Protein AF-A0A4S2JA09-F1 (afdb_monomer_lite)

Radius of gyration: 25.46 Å; chains: 1; bounding box: 84×62×58 Å

Secondary structure (DSSP, 8-state):
---------TT-SS-HHHHHHHHHHHHHS--SS--BHHHHHHHHHHHHHHHHHHTT----THHHHTTS--HHHHHHHHHHSHHHHHHHSBSS-HHHHHHHHHTT--S-TT-SS-HHHHHHHHHHHHHT-SS--SHHHHHHHHHHHHHHHHHHTT----THHHHHTS--HHHHHHHHHHTHHHHHHH-PPPHHHHHHTTS-S---TTSSSS--------SS-HHHHHHHHHHHHHHHHHSS--SHHHHHHHHHHHHHHHHHHHT----HHHHHHTS--HHHHHHHHHHTHHHHTTS-SS----TT--

Sequence (306 aa):
MDEDEKNVSTSKVFTEEEEVSLLKQITKCRQSLCMCVSCSMNELKNLAYQIVREKKRPYPKSWNKNQQTNSEWLKKFKNRHSDKIAELFLPICKVEFTQALMSEQQFSSKEMFTFGQEQAMLTYIKLIKKNCICKNCIMKKIAVEAYRIAREMGKYYPESWDADKQAGRDWLKSFEERNRDEILKLSPICEAELSQETTNRQRSPLEEIFTLEEELEEIFTMEEERSLLKEVKELAEKGFCDCVSCVLEELKLLAYERAWGQINPYPLLWDTNQCADHVWLNKFVIRHDSELAKIPTVCKINLSRP

pLDDT: mean 83.61, std 16.01, range [38.56, 97.69]

Organism: NCBI:txid300112

Structure (mmCIF, N/CA/C/O backbone):
data_AF-A0A4S2JA09-F1
#
_entry.id   AF-A0A4S2JA09-F1
#
loop_
_atom_site.group_PDB
_atom_site.id
_atom_site.type_symbol
_atom_site.label_atom_id
_atom_site.label_alt_id
_atom_site.label_comp_id
_atom_site.label_asym_id
_atom_site.label_entity_id
_atom_site.label_seq_id
_atom_site.pdbx_PDB_ins_code
_atom_site.Cartn_x
_atom_site.Cartn_y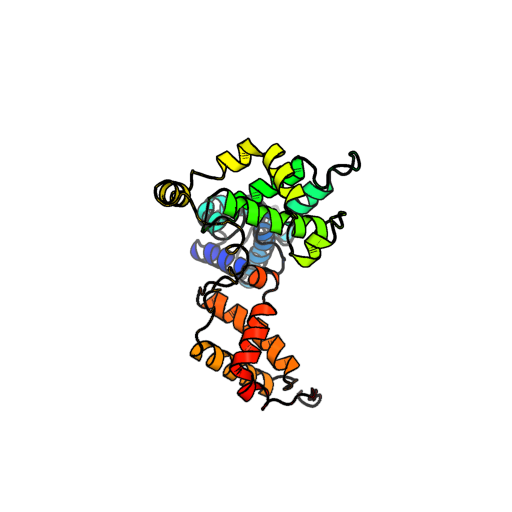
_atom_site.Cartn_z
_atom_site.occupancy
_atom_site.B_iso_or_equiv
_atom_site.auth_seq_id
_atom_site.auth_comp_id
_atom_site.auth_asym_id
_atom_site.auth_atom_id
_atom_site.pdbx_PDB_model_num
ATOM 1 N N . MET A 1 1 ? -47.695 7.194 24.273 1.00 42.31 1 MET A N 1
ATOM 2 C CA . MET A 1 1 ? -46.767 7.268 25.418 1.00 42.31 1 MET A CA 1
ATOM 3 C C . MET A 1 1 ? -45.394 7.411 24.809 1.00 42.31 1 MET A C 1
ATOM 5 O O . MET A 1 1 ? -44.725 6.418 24.564 1.00 42.31 1 MET A O 1
ATOM 9 N N . ASP A 1 2 ? -45.081 8.644 24.428 1.00 44.25 2 ASP A N 1
ATOM 10 C CA . ASP A 1 2 ? -43.779 9.029 23.905 1.00 44.25 2 ASP A CA 1
ATOM 11 C C . ASP A 1 2 ? -42.868 9.189 25.115 1.00 44.25 2 ASP A C 1
ATOM 13 O O . ASP A 1 2 ? -42.967 10.160 25.861 1.00 44.25 2 ASP A O 1
ATOM 17 N N . GLU A 1 3 ? -42.091 8.142 25.388 1.00 54.31 3 GLU A N 1
ATOM 18 C CA . GLU A 1 3 ? -41.084 8.165 26.437 1.00 54.31 3 GLU A CA 1
ATOM 19 C C . GLU A 1 3 ? -40.046 9.233 26.104 1.00 54.31 3 GLU A C 1
ATOM 21 O O . GLU A 1 3 ? -39.429 9.203 25.036 1.00 54.31 3 GLU A O 1
ATOM 26 N N . ASP A 1 4 ? -39.880 10.160 27.049 1.00 47.38 4 ASP A N 1
ATOM 27 C CA . ASP A 1 4 ? -38.882 11.218 27.063 1.00 47.38 4 ASP A CA 1
ATOM 28 C C . ASP A 1 4 ? -37.548 10.725 26.504 1.00 47.38 4 ASP A C 1
ATOM 30 O O . ASP A 1 4 ? -36.833 9.920 27.115 1.00 47.38 4 ASP A O 1
ATOM 34 N N . GLU A 1 5 ? -37.208 11.242 25.323 1.00 54.53 5 GLU A N 1
ATOM 35 C CA . GLU A 1 5 ? -35.930 11.045 24.663 1.00 54.53 5 GLU A CA 1
ATOM 36 C C . GLU A 1 5 ? -34.862 11.744 25.516 1.00 54.53 5 GLU A C 1
ATOM 38 O O . GLU A 1 5 ? -34.464 12.885 25.279 1.00 54.53 5 GLU A O 1
ATOM 43 N N . LYS A 1 6 ? -34.424 11.064 26.586 1.00 55.47 6 LYS A N 1
ATOM 44 C CA . LYS A 1 6 ? -33.239 11.434 27.354 1.00 55.47 6 LYS A CA 1
ATOM 45 C C . LYS A 1 6 ? -32.119 11.562 26.341 1.00 55.47 6 LYS A C 1
ATOM 47 O O . LYS A 1 6 ? -31.618 10.567 25.819 1.00 55.47 6 LYS A O 1
ATOM 52 N N . ASN A 1 7 ? -31.775 12.812 26.066 1.00 56.31 7 ASN A N 1
ATOM 53 C CA . ASN A 1 7 ? -30.713 13.247 25.185 1.00 56.31 7 ASN A CA 1
ATOM 54 C C . ASN A 1 7 ? -29.388 12.799 25.821 1.00 56.31 7 ASN A C 1
ATOM 56 O O . ASN A 1 7 ? -28.704 13.566 26.497 1.00 56.31 7 ASN A O 1
ATOM 60 N N . VAL A 1 8 ? -29.094 11.495 25.734 1.00 56.25 8 VAL A N 1
ATOM 61 C CA . VAL A 1 8 ? -27.836 10.901 26.175 1.00 56.25 8 VAL A CA 1
ATOM 62 C C . VAL A 1 8 ? -26.781 11.633 25.382 1.00 56.25 8 VAL A C 1
ATOM 64 O O . VAL A 1 8 ? -26.697 11.458 24.169 1.00 56.25 8 VAL A O 1
ATOM 67 N N . SER A 1 9 ? -26.035 12.494 26.076 1.00 53.56 9 SER A N 1
ATOM 68 C CA . SER A 1 9 ? -24.938 13.268 25.515 1.00 53.56 9 SER A CA 1
ATOM 69 C C . SER A 1 9 ? -24.077 12.328 24.684 1.00 53.56 9 SER A C 1
ATOM 71 O O . SER A 1 9 ? -23.333 11.499 25.207 1.00 53.56 9 SER A O 1
ATOM 73 N N . THR A 1 10 ? -24.222 12.422 23.364 1.00 57.97 10 THR A N 1
ATOM 74 C CA . THR A 1 10 ? -23.597 11.549 22.366 1.00 57.97 10 THR A CA 1
ATOM 75 C C . THR A 1 10 ? -22.088 11.793 22.269 1.00 57.97 10 THR A C 1
ATOM 77 O O . THR A 1 10 ? -21.479 11.534 21.230 1.00 57.97 10 THR A O 1
ATOM 80 N N . SER A 1 11 ? -21.480 12.402 23.290 1.00 62.22 11 SER A N 1
ATOM 81 C CA . SER A 1 11 ? -20.220 13.113 23.134 1.00 62.22 11 SER A CA 1
ATOM 82 C C . SER A 1 11 ? -19.019 12.175 23.038 1.00 62.22 11 SER A C 1
ATOM 84 O O . SER A 1 11 ? -18.082 12.526 22.324 1.00 62.22 11 SER A O 1
ATOM 86 N N . LYS A 1 12 ? -19.062 10.960 23.609 1.00 78.50 12 LYS A N 1
ATOM 87 C CA . LYS A 1 12 ? -17.992 9.956 23.454 1.00 78.50 12 LYS A CA 1
ATOM 88 C C . LYS A 1 12 ? -18.505 8.518 23.623 1.00 78.50 12 LYS A C 1
ATOM 90 O O . LYS A 1 12 ? -18.698 8.042 24.733 1.00 78.50 12 LYS A O 1
ATOM 95 N N . VAL A 1 13 ? -18.699 7.819 22.503 1.00 94.50 13 VAL A N 1
ATOM 96 C CA . VAL A 1 13 ? -18.984 6.364 22.463 1.00 94.50 13 VAL A CA 1
ATOM 97 C C . VAL A 1 13 ? -17.729 5.535 22.800 1.00 94.50 13 VAL A C 1
ATOM 99 O O . VAL A 1 13 ? -17.818 4.432 23.343 1.00 94.50 13 VAL A O 1
ATOM 102 N N . PHE A 1 14 ? -16.557 6.097 22.505 1.00 95.44 14 PHE A N 1
ATOM 103 C CA . PHE A 1 14 ? -15.240 5.511 22.727 1.00 95.44 14 PHE A CA 1
ATOM 104 C C . PHE A 1 14 ? -14.381 6.447 23.576 1.00 95.44 14 PHE A C 1
ATOM 106 O O . PHE A 1 14 ? -14.538 7.674 23.504 1.00 95.44 14 PHE A O 1
ATOM 113 N N . THR A 1 15 ? -13.464 5.874 24.355 1.00 95.56 15 THR A N 1
ATOM 114 C CA . THR A 1 15 ? -12.363 6.645 24.946 1.00 95.56 15 THR A CA 1
ATOM 115 C C . THR A 1 15 ? -11.323 6.981 23.879 1.00 95.56 15 THR A C 1
ATOM 117 O O . THR A 1 15 ? -11.346 6.441 22.773 1.00 95.56 15 THR A O 1
ATOM 120 N N . GLU A 1 16 ? -10.403 7.890 24.187 1.00 95.12 16 GLU A N 1
ATOM 121 C CA . GLU A 1 16 ? -9.359 8.275 23.235 1.00 95.12 16 GLU A CA 1
ATOM 122 C C . GLU A 1 16 ? -8.430 7.100 22.894 1.00 95.12 16 GLU A C 1
ATOM 124 O O . GLU A 1 16 ? -8.081 6.893 21.733 1.00 95.12 16 GLU A O 1
ATOM 129 N N . GLU A 1 17 ? -8.097 6.272 23.883 1.00 96.44 17 GLU A N 1
ATOM 130 C CA . GLU A 1 17 ? -7.265 5.078 23.722 1.00 96.44 17 GLU A CA 1
ATOM 131 C C . GLU A 1 17 ? -7.944 4.046 22.817 1.00 96.44 17 GLU A C 1
ATOM 133 O O . GLU A 1 17 ? -7.294 3.408 21.986 1.00 96.44 17 GLU A O 1
ATOM 138 N N . GLU A 1 18 ? -9.264 3.901 22.943 1.00 96.81 18 GLU A N 1
ATOM 139 C CA . GLU A 1 18 ? -10.050 3.039 22.067 1.00 96.81 18 GLU A CA 1
ATOM 140 C C . GLU A 1 18 ? -10.110 3.585 20.641 1.00 96.81 18 GLU A C 1
ATOM 142 O O . GLU A 1 18 ? -9.969 2.809 19.700 1.00 96.81 18 GLU A O 1
ATOM 147 N N . GLU A 1 19 ? -10.252 4.900 20.461 1.00 97.06 19 GLU A N 1
ATOM 148 C CA . GLU A 1 19 ? -10.197 5.529 19.136 1.00 97.06 19 GLU A CA 1
ATOM 149 C C . GLU A 1 19 ? -8.834 5.308 18.457 1.00 97.06 19 GLU A C 1
ATOM 151 O O . GLU A 1 19 ? -8.775 4.970 17.274 1.00 97.06 19 GLU A O 1
ATOM 156 N N . VAL A 1 20 ? -7.733 5.394 19.209 1.00 95.88 20 VAL A N 1
ATOM 157 C CA . VAL A 1 20 ? -6.393 5.051 18.703 1.00 95.88 20 VAL A CA 1
ATOM 158 C C . VAL A 1 20 ? -6.276 3.556 18.390 1.00 95.88 20 VAL A C 1
ATOM 160 O O . VAL A 1 20 ? -5.654 3.180 17.395 1.00 95.88 20 VAL A O 1
ATOM 163 N N . SER A 1 21 ? -6.880 2.687 19.205 1.00 96.44 21 SER A N 1
ATOM 164 C CA . SER A 1 21 ? -6.928 1.246 18.933 1.00 96.44 21 SER A CA 1
ATOM 165 C C . SER A 1 21 ? -7.692 0.935 17.643 1.00 96.44 21 SER A C 1
ATOM 167 O O . SER A 1 21 ? -7.229 0.111 16.860 1.00 96.44 21 SER A O 1
ATOM 169 N N . LEU A 1 22 ? -8.796 1.640 17.365 1.00 96.31 22 LEU A N 1
ATOM 170 C CA . LEU A 1 22 ? -9.534 1.517 16.103 1.00 96.31 22 LEU A CA 1
ATOM 171 C C . LEU A 1 22 ? -8.649 1.851 14.896 1.00 96.31 22 LEU A C 1
ATOM 173 O O . LEU A 1 22 ? -8.642 1.096 13.927 1.00 96.31 22 LEU A O 1
ATOM 177 N N . LEU A 1 23 ? -7.856 2.928 14.967 1.00 95.69 23 LEU A N 1
ATOM 178 C CA . LEU A 1 23 ? -6.904 3.272 13.903 1.00 95.69 23 LEU A CA 1
ATOM 179 C C . LEU A 1 23 ? -5.882 2.153 13.670 1.00 95.69 23 LEU A C 1
ATOM 181 O O . LEU A 1 23 ? -5.651 1.763 12.528 1.00 95.69 23 LEU A O 1
ATOM 185 N N . LYS A 1 24 ? -5.320 1.594 14.749 1.00 93.06 24 LYS A N 1
ATOM 186 C CA . LYS A 1 24 ? -4.378 0.463 14.679 1.00 93.06 24 LYS A CA 1
ATOM 187 C C . LYS A 1 24 ? -5.019 -0.820 14.154 1.00 93.06 24 LYS A C 1
ATOM 189 O O . LYS A 1 24 ? -4.328 -1.655 13.585 1.00 93.06 24 LYS A O 1
ATOM 194 N N . GLN A 1 25 ? -6.310 -1.025 14.395 1.00 91.56 25 GLN A N 1
ATOM 195 C CA . GLN A 1 25 ? -7.022 -2.191 13.883 1.00 91.56 25 GLN A CA 1
ATOM 196 C C . GLN A 1 25 ? -7.301 -2.054 12.392 1.00 91.56 25 GLN A C 1
ATOM 198 O O . GLN A 1 25 ? -7.082 -3.012 11.669 1.00 91.56 25 GLN A O 1
ATOM 203 N N . ILE A 1 26 ? -7.682 -0.873 11.901 1.00 91.69 26 ILE A N 1
ATOM 204 C CA . ILE A 1 26 ? -7.891 -0.649 10.459 1.00 91.69 26 ILE A CA 1
ATOM 205 C C . ILE A 1 26 ? -6.601 -0.838 9.674 1.00 91.69 26 ILE A C 1
ATOM 207 O O . ILE A 1 26 ? -6.610 -1.403 8.586 1.00 91.69 26 ILE A O 1
ATOM 211 N N . THR A 1 27 ? -5.465 -0.421 10.232 1.00 86.44 27 THR A N 1
ATOM 212 C CA . THR A 1 27 ? -4.183 -0.644 9.561 1.00 86.44 27 THR A CA 1
ATOM 213 C C . THR A 1 27 ? -3.789 -2.122 9.498 1.00 86.44 27 THR A C 1
ATOM 215 O O . THR A 1 27 ? -2.994 -2.462 8.623 1.00 86.44 27 THR A O 1
ATOM 218 N N . LYS A 1 28 ? -4.351 -2.983 10.365 1.00 82.81 28 LYS A N 1
ATOM 219 C CA . LYS A 1 28 ? -4.096 -4.436 10.441 1.00 82.81 28 LYS A CA 1
ATOM 220 C C . LYS A 1 28 ? -5.136 -5.286 9.703 1.00 82.81 28 LYS A C 1
ATOM 222 O O . LYS A 1 28 ? -4.779 -6.217 8.996 1.00 82.81 28 LYS A O 1
ATOM 227 N N . CYS A 1 29 ? -6.419 -4.988 9.868 1.00 62.34 29 CYS A N 1
ATOM 228 C CA . CYS A 1 29 ? -7.544 -5.731 9.307 1.00 62.34 29 CYS A CA 1
ATOM 229 C C . CYS A 1 29 ? -7.925 -5.150 7.944 1.00 62.34 29 CYS A C 1
ATOM 231 O O . CYS A 1 29 ? -9.009 -4.593 7.774 1.00 62.34 29 CYS A O 1
ATOM 233 N N . ARG A 1 30 ? -7.008 -5.238 6.977 1.00 64.25 30 ARG A N 1
ATOM 234 C CA . ARG A 1 30 ? -7.211 -4.660 5.646 1.00 64.25 30 ARG A CA 1
ATOM 235 C C . ARG A 1 30 ? -8.072 -5.584 4.795 1.00 64.25 30 ARG A C 1
ATOM 237 O O . ARG A 1 30 ? -7.567 -6.491 4.143 1.00 64.25 30 ARG A O 1
ATOM 244 N N . GLN A 1 31 ? -9.382 -5.352 4.814 1.00 60.22 31 GLN A N 1
ATOM 245 C CA . GLN A 1 31 ? -10.291 -5.981 3.853 1.00 60.22 31 GLN A CA 1
ATOM 246 C C . GLN A 1 31 ? -10.239 -5.272 2.492 1.00 60.22 31 GLN A C 1
ATOM 248 O O . GLN A 1 31 ? -10.419 -5.921 1.464 1.00 60.22 31 GLN A O 1
ATOM 253 N N . SER A 1 32 ? -9.968 -3.960 2.456 1.00 64.88 32 SER A N 1
ATOM 254 C CA . SER A 1 32 ? -9.763 -3.221 1.207 1.00 64.88 32 SER A CA 1
ATOM 255 C C . SER A 1 32 ? -8.293 -3.145 0.781 1.00 64.88 32 SER A C 1
ATOM 257 O O . SER A 1 32 ? -7.374 -3.001 1.585 1.00 64.88 32 SER A O 1
ATOM 259 N N . LEU A 1 33 ? -8.076 -3.168 -0.537 1.00 73.12 33 LEU A N 1
ATOM 260 C CA . LEU A 1 33 ? -6.769 -2.987 -1.183 1.00 73.12 33 LEU A CA 1
ATOM 261 C C . LEU A 1 33 ? -6.273 -1.521 -1.159 1.00 73.12 33 LEU A C 1
ATOM 263 O O . LEU A 1 33 ? -5.250 -1.205 -1.768 1.00 73.12 33 LEU A O 1
ATOM 267 N N . CYS A 1 34 ? -6.995 -0.589 -0.517 1.00 80.94 34 CYS A N 1
ATOM 268 C CA . CYS A 1 34 ? -6.710 0.846 -0.590 1.00 80.94 34 CYS A CA 1
ATOM 269 C C . CYS A 1 34 ? -6.403 1.470 0.778 1.00 80.94 34 CYS A C 1
ATOM 271 O O . CYS A 1 34 ? -7.238 1.487 1.674 1.00 80.94 34 CYS A O 1
ATOM 273 N N . MET A 1 35 ? -5.227 2.094 0.886 1.00 83.69 35 MET A N 1
ATOM 274 C CA . MET A 1 35 ? -4.711 2.727 2.110 1.00 83.69 35 MET A CA 1
ATOM 275 C C . MET A 1 35 ? -5.066 4.206 2.263 1.00 83.69 35 MET A C 1
ATOM 277 O O . MET A 1 35 ? -4.367 4.950 2.951 1.00 83.69 35 MET A O 1
ATOM 281 N N . CYS A 1 36 ? -6.096 4.677 1.568 1.00 89.19 36 CYS A N 1
ATOM 282 C CA . CYS A 1 36 ? -6.420 6.092 1.604 1.00 89.19 36 CYS A CA 1
ATOM 283 C C . CYS A 1 36 ? -7.364 6.466 2.744 1.00 89.19 36 CYS A C 1
ATOM 285 O O . CYS A 1 36 ? -8.160 5.653 3.214 1.00 89.19 36 CYS A O 1
ATOM 287 N N . VAL A 1 37 ? -7.347 7.746 3.117 1.00 91.00 37 VAL A N 1
ATOM 288 C CA . VAL A 1 37 ? -8.228 8.298 4.147 1.00 91.00 37 VAL A CA 1
ATOM 289 C C . VAL A 1 37 ? -9.698 8.008 3.835 1.00 91.00 37 VAL A C 1
ATOM 291 O O . VAL A 1 37 ? -10.441 7.687 4.754 1.00 91.00 37 VAL A O 1
ATOM 294 N N . SER A 1 38 ? -10.169 8.098 2.585 1.00 91.00 38 SER A N 1
ATOM 295 C CA . SER A 1 38 ? -11.591 7.849 2.295 1.00 91.00 38 SER A CA 1
ATOM 296 C C . SER A 1 38 ? -11.982 6.382 2.519 1.00 91.00 38 SER A C 1
ATOM 298 O O . SER A 1 38 ? -12.939 6.129 3.255 1.00 91.00 38 SER A O 1
ATOM 300 N N . CYS A 1 39 ? -11.213 5.428 1.983 1.00 91.00 39 CYS A N 1
ATOM 301 C CA . CYS A 1 39 ? -11.435 3.988 2.163 1.00 91.00 39 CYS A CA 1
ATOM 302 C C . CYS A 1 39 ? -11.319 3.567 3.629 1.00 91.00 39 CYS A C 1
ATOM 304 O O . CYS A 1 39 ? -12.265 2.995 4.172 1.00 91.00 39 CYS A O 1
ATOM 306 N N . SER A 1 40 ? -10.227 3.928 4.305 1.00 93.19 40 SER A N 1
ATOM 307 C CA . SER A 1 40 ? -10.001 3.564 5.708 1.00 93.19 40 SER A CA 1
ATOM 308 C C . SER A 1 40 ? -11.065 4.157 6.631 1.00 93.19 40 SER A C 1
ATOM 310 O O . SER A 1 40 ? -11.512 3.520 7.580 1.00 93.19 40 SER A O 1
ATOM 312 N N . MET A 1 41 ? -11.547 5.366 6.340 1.00 94.75 41 MET A N 1
ATOM 313 C CA . MET A 1 41 ? -12.623 5.979 7.120 1.00 94.75 41 MET A CA 1
ATOM 314 C C . MET A 1 41 ? -13.985 5.358 6.832 1.00 94.75 41 MET A C 1
ATOM 316 O O . MET A 1 41 ? -14.865 5.441 7.684 1.00 94.75 41 MET A O 1
ATOM 320 N N . ASN A 1 42 ? -14.181 4.754 5.662 1.00 92.62 42 ASN A N 1
ATOM 321 C CA . ASN A 1 42 ? -15.380 3.981 5.377 1.00 92.62 42 ASN A CA 1
ATOM 322 C C . ASN A 1 42 ? -15.371 2.653 6.150 1.00 92.62 42 ASN A C 1
ATOM 324 O O . ASN A 1 42 ? -16.360 2.331 6.805 1.00 92.62 42 ASN A O 1
ATOM 328 N N . GLU A 1 43 ? -14.238 1.945 6.162 1.00 93.12 43 GLU A N 1
ATOM 329 C CA . GLU A 1 43 ? -14.045 0.736 6.977 1.00 93.12 43 GLU A CA 1
ATOM 330 C C . GLU A 1 43 ? -14.213 1.020 8.474 1.00 93.12 43 GLU A C 1
ATOM 332 O O . GLU A 1 43 ? -14.907 0.277 9.173 1.00 93.12 43 GLU A O 1
ATOM 337 N N . LEU A 1 44 ? -13.677 2.150 8.955 1.00 95.56 44 LEU A N 1
ATOM 338 C CA . LEU A 1 44 ? -13.817 2.587 10.346 1.00 95.56 44 LEU A CA 1
ATOM 339 C C . LEU A 1 44 ? -15.270 2.643 10.807 1.00 95.56 44 LEU A C 1
ATOM 341 O O . LEU A 1 44 ? -15.554 2.302 11.955 1.00 95.56 44 LEU A O 1
ATOM 345 N N . LYS A 1 45 ? -16.200 3.072 9.944 1.00 96.12 45 LYS A N 1
ATOM 346 C CA . LYS A 1 45 ? -17.615 3.164 10.328 1.00 96.12 45 LYS A CA 1
ATOM 347 C C . LYS A 1 45 ? -18.200 1.796 10.663 1.00 96.12 45 LYS A C 1
ATOM 349 O O . LYS A 1 45 ? -18.998 1.692 11.594 1.00 96.12 45 LYS A O 1
ATOM 354 N N . ASN A 1 46 ? -17.815 0.772 9.909 1.00 94.81 46 ASN A N 1
ATOM 355 C CA . ASN A 1 46 ? -18.298 -0.590 10.105 1.00 94.81 46 ASN A CA 1
ATOM 356 C C . ASN A 1 46 ? -17.630 -1.210 11.335 1.00 94.81 46 ASN A C 1
ATOM 358 O O . ASN A 1 46 ? -18.321 -1.706 12.224 1.00 94.81 46 ASN A O 1
ATOM 362 N N . LEU A 1 47 ? -16.303 -1.081 11.439 1.00 95.25 47 LEU A N 1
ATOM 363 C CA . LEU A 1 47 ? -15.524 -1.613 12.558 1.00 95.25 47 LEU A CA 1
ATOM 364 C C . LEU A 1 47 ? -15.979 -1.028 13.903 1.00 95.25 47 LEU A C 1
ATOM 366 O O . LEU A 1 47 ? -16.207 -1.753 14.870 1.00 95.25 47 LEU A O 1
ATOM 370 N N . ALA A 1 48 ? -16.168 0.291 13.968 1.00 96.75 48 ALA A N 1
ATOM 371 C CA . ALA A 1 48 ? -16.629 0.945 15.185 1.00 96.75 48 ALA A CA 1
ATOM 372 C C . ALA A 1 48 ? -18.044 0.488 15.581 1.00 96.75 48 ALA A C 1
ATOM 374 O O . ALA A 1 48 ? -18.294 0.269 16.766 1.00 96.75 48 ALA A O 1
ATOM 375 N N . TYR A 1 49 ? -18.957 0.289 14.620 1.00 96.81 49 TYR A N 1
ATOM 376 C CA . TYR A 1 49 ? -20.289 -0.261 14.899 1.00 96.81 49 TYR A CA 1
ATOM 377 C C . TYR A 1 49 ? -20.224 -1.695 15.451 1.00 96.81 49 TYR A C 1
ATOM 379 O O . TYR A 1 49 ? -20.893 -2.008 16.439 1.00 96.81 49 TYR A O 1
ATOM 387 N N . GLN A 1 50 ? -19.394 -2.550 14.850 1.00 96.25 50 GLN A N 1
ATOM 388 C CA . GLN A 1 50 ? -19.198 -3.931 15.295 1.00 96.25 50 GLN A CA 1
ATOM 389 C C . GLN A 1 50 ? -18.683 -3.981 16.737 1.00 96.25 50 GLN A C 1
ATOM 391 O O . GLN A 1 50 ? -19.304 -4.613 17.591 1.00 96.25 50 GLN A O 1
ATOM 396 N N . ILE A 1 51 ? -17.642 -3.209 17.054 1.00 96.06 51 ILE A N 1
ATOM 397 C CA . ILE A 1 51 ? -17.042 -3.207 18.393 1.00 96.06 51 ILE A CA 1
ATOM 398 C C . ILE A 1 51 ? -18.023 -2.718 19.466 1.00 96.06 51 ILE A C 1
ATOM 400 O O . ILE A 1 51 ? -18.070 -3.288 20.558 1.00 96.06 51 ILE A O 1
ATOM 404 N N . VAL A 1 52 ? -18.834 -1.683 19.204 1.00 96.62 52 VAL A N 1
ATOM 405 C CA . VAL A 1 52 ? -19.814 -1.223 20.212 1.00 96.62 52 VAL A CA 1
ATOM 406 C C . VAL A 1 52 ? -20.931 -2.235 20.433 1.00 96.62 52 VAL A C 1
ATOM 408 O O . VAL A 1 52 ? -21.393 -2.383 21.566 1.00 96.62 52 VAL A O 1
ATOM 411 N N . ARG A 1 53 ? -21.341 -2.953 19.378 1.00 96.19 53 ARG A N 1
ATOM 412 C CA . ARG A 1 53 ? -22.320 -4.045 19.453 1.00 96.19 53 ARG A CA 1
ATOM 413 C C . ARG A 1 53 ? -21.780 -5.207 20.277 1.00 96.19 53 ARG A C 1
ATOM 415 O O . ARG A 1 53 ? -22.462 -5.650 21.197 1.00 96.19 53 ARG A O 1
ATOM 422 N N . GLU A 1 54 ? -20.560 -5.652 19.990 1.00 95.19 54 GLU A N 1
ATOM 423 C CA . GLU A 1 54 ? -19.884 -6.738 20.710 1.00 95.19 54 GLU A CA 1
ATOM 424 C C . GLU A 1 54 ? -19.687 -6.402 22.189 1.00 95.19 54 GLU A C 1
ATOM 426 O O . GLU A 1 54 ? -20.028 -7.196 23.065 1.00 95.19 54 GLU A O 1
ATOM 431 N N . LYS A 1 55 ? -19.230 -5.179 22.486 1.00 96.19 55 LYS A N 1
ATOM 432 C CA . LYS A 1 55 ? -19.065 -4.687 23.861 1.00 96.19 55 LYS A CA 1
ATOM 433 C C . LYS A 1 55 ? -20.387 -4.320 24.551 1.00 96.19 55 LYS A C 1
ATOM 435 O O . LYS A 1 55 ? -20.352 -3.861 25.692 1.00 96.19 55 LYS A O 1
ATOM 440 N N . LYS A 1 56 ? -21.538 -4.476 23.880 1.00 95.88 56 LYS A N 1
ATOM 441 C CA . LYS A 1 56 ? -22.883 -4.112 24.369 1.00 95.88 56 LYS A CA 1
ATOM 442 C C . LYS A 1 56 ? -22.960 -2.684 24.933 1.00 95.88 56 LYS A C 1
ATOM 444 O O . LYS A 1 56 ? -23.642 -2.434 25.926 1.00 95.88 56 LYS A O 1
ATOM 449 N N . ARG A 1 57 ? -22.242 -1.739 24.320 1.00 93.25 57 ARG A N 1
ATOM 450 C CA . ARG A 1 57 ? -22.229 -0.340 24.764 1.00 93.25 57 ARG A CA 1
ATOM 451 C C . ARG A 1 57 ? -23.434 0.430 24.229 1.00 93.25 57 ARG A C 1
ATOM 453 O O . ARG A 1 57 ? -23.931 0.101 23.154 1.00 93.25 57 ARG A O 1
ATOM 460 N N . PRO A 1 58 ? -23.890 1.479 24.932 1.00 93.75 58 PRO A N 1
ATOM 461 C CA . PRO A 1 58 ? -24.862 2.404 24.370 1.00 93.75 58 PRO A CA 1
ATOM 462 C C . PRO A 1 58 ? -24.235 3.181 23.204 1.00 93.75 58 PRO A C 1
ATOM 464 O O . PRO A 1 58 ? -23.117 3.685 23.298 1.00 93.75 58 PRO A O 1
ATOM 467 N N . TYR A 1 59 ? -24.969 3.292 22.102 1.00 93.56 59 TYR A N 1
ATOM 468 C CA . TYR A 1 59 ? -24.594 4.078 20.927 1.00 93.56 59 TYR A CA 1
ATOM 469 C C . TYR A 1 59 ? -25.849 4.699 20.290 1.00 93.56 59 TYR A C 1
ATOM 471 O O . TYR A 1 59 ? -26.969 4.265 20.582 1.00 93.56 59 TYR A O 1
ATOM 479 N N . PRO A 1 60 ? -25.704 5.722 19.428 1.00 93.75 60 PRO 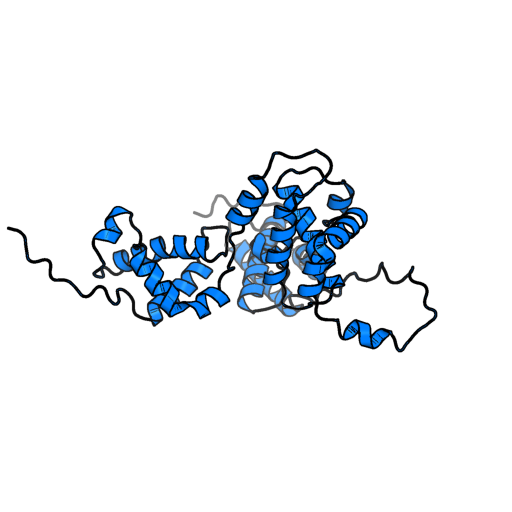A N 1
ATOM 480 C CA . PRO A 1 60 ? -26.848 6.377 18.801 1.00 93.75 60 PRO A CA 1
ATOM 481 C C . PRO A 1 60 ? -27.696 5.402 17.974 1.00 93.75 60 PRO A C 1
ATOM 483 O O . PRO A 1 60 ? -27.168 4.682 17.126 1.00 93.75 60 PRO A O 1
ATOM 486 N N . LYS A 1 61 ? -29.028 5.439 18.135 1.00 93.38 61 LYS A N 1
ATOM 487 C CA . LYS A 1 61 ? -29.967 4.588 17.370 1.00 93.38 61 LYS A CA 1
ATOM 488 C C . LYS A 1 61 ? -29.772 4.705 15.851 1.00 93.38 61 LYS A C 1
ATOM 490 O O . LYS A 1 61 ? -29.980 3.732 15.130 1.00 93.38 61 LYS A O 1
ATOM 495 N N . SER A 1 62 ? -29.318 5.866 15.371 1.00 94.19 62 SER A N 1
ATOM 496 C CA . SER A 1 62 ? -29.021 6.111 13.954 1.00 94.19 62 SER A CA 1
ATOM 497 C C . SER A 1 62 ? -27.962 5.172 13.367 1.00 94.19 62 SER A C 1
ATOM 499 O O . SER A 1 62 ? -27.994 4.930 12.163 1.00 94.19 62 SER A O 1
ATOM 501 N N . TRP A 1 63 ? -27.075 4.590 14.184 1.00 95.06 63 TRP A N 1
ATOM 502 C CA . TRP A 1 63 ? -26.069 3.637 13.703 1.00 95.06 63 TRP A CA 1
ATOM 503 C C . TRP A 1 63 ? -26.687 2.306 13.252 1.00 95.06 63 TRP A C 1
ATOM 505 O O . TRP A 1 63 ? -26.156 1.647 12.363 1.00 95.06 63 TRP A O 1
ATOM 515 N N . ASN A 1 64 ? -27.849 1.928 13.797 1.00 95.12 64 ASN A N 1
ATOM 516 C CA . ASN A 1 64 ? -28.520 0.678 13.428 1.00 95.12 64 ASN A CA 1
ATOM 517 C C . ASN A 1 64 ? -29.106 0.702 12.016 1.00 95.12 64 ASN A C 1
ATOM 519 O O . ASN A 1 64 ? -29.165 -0.344 11.379 1.00 95.12 64 ASN A O 1
ATOM 523 N N . LYS A 1 65 ? -29.514 1.877 11.512 1.00 93.75 65 LYS A N 1
ATOM 524 C CA . LYS A 1 65 ? -30.184 1.992 10.206 1.00 93.75 65 LYS A CA 1
ATOM 525 C C . LYS A 1 65 ? -29.321 1.442 9.069 1.00 93.75 65 LYS A C 1
ATOM 527 O O . LYS A 1 65 ? -29.831 0.770 8.185 1.00 93.75 65 LYS A O 1
ATOM 532 N N . ASN A 1 66 ? -28.021 1.719 9.131 1.00 91.88 66 ASN A N 1
ATOM 533 C CA . ASN A 1 66 ? -27.063 1.358 8.091 1.00 91.88 66 ASN A CA 1
ATOM 534 C C . ASN A 1 66 ? -25.962 0.415 8.604 1.00 91.88 66 ASN A C 1
ATOM 536 O O . ASN A 1 66 ? -24.974 0.227 7.902 1.00 91.88 66 ASN A O 1
ATOM 540 N N . GLN A 1 67 ? -26.104 -0.107 9.831 1.00 95.38 67 GLN A N 1
ATOM 541 C CA . GLN A 1 67 ? -25.110 -0.939 10.527 1.00 95.38 67 GLN A CA 1
ATOM 542 C C . GLN A 1 67 ? -23.688 -0.352 10.508 1.00 95.38 67 GLN A C 1
ATOM 544 O O . GLN A 1 67 ? -22.696 -1.057 10.344 1.00 95.38 67 GLN A O 1
ATOM 549 N N . GLN A 1 68 ? -23.597 0.968 10.651 1.00 96.81 68 GLN A N 1
ATOM 550 C CA . GLN A 1 68 ? -22.345 1.713 10.583 1.00 96.81 68 GLN A CA 1
ATOM 551 C C . GLN A 1 68 ? -22.475 3.014 11.373 1.00 96.81 68 GLN A C 1
ATOM 553 O O . GLN A 1 68 ? -23.585 3.500 11.615 1.00 96.81 68 GLN A O 1
ATOM 558 N N . THR A 1 69 ? -21.351 3.619 11.747 1.00 94.56 69 THR A N 1
ATOM 559 C CA . THR A 1 69 ? -21.383 4.935 12.393 1.00 94.56 69 THR A CA 1
ATOM 560 C C . THR A 1 69 ? -21.913 6.023 11.459 1.00 94.56 69 THR A C 1
ATOM 562 O O . THR A 1 69 ? -21.770 5.974 10.234 1.00 94.56 69 THR A O 1
ATOM 565 N N . ASN A 1 70 ? -22.558 7.035 12.037 1.00 94.56 70 ASN A N 1
ATOM 566 C CA . ASN A 1 70 ? -23.049 8.173 11.267 1.00 94.56 70 ASN A CA 1
ATOM 567 C C . ASN A 1 70 ? -21.911 9.140 10.875 1.00 94.56 70 ASN A C 1
ATOM 569 O O . ASN A 1 70 ? -20.820 9.146 11.452 1.00 94.56 70 ASN A O 1
ATOM 573 N N . SER A 1 71 ? -22.177 9.985 9.875 1.00 93.38 71 SER A N 1
ATOM 574 C CA . SER A 1 71 ? -21.208 10.958 9.356 1.00 93.38 71 SER A CA 1
ATOM 575 C C . SER A 1 71 ? -20.770 11.987 10.400 1.00 93.38 71 SER A C 1
ATOM 577 O O . SER A 1 71 ? -19.630 12.447 10.359 1.00 93.38 71 SER A O 1
ATOM 579 N N . GLU A 1 72 ? -21.641 12.329 11.352 1.00 94.38 72 GLU A N 1
ATOM 580 C CA . GLU A 1 72 ? -21.333 13.285 12.413 1.00 94.38 72 GLU A CA 1
ATOM 581 C C . GLU A 1 72 ? -20.259 12.750 13.370 1.00 94.38 72 GLU A C 1
ATOM 583 O O . GLU A 1 72 ? -19.288 13.452 13.661 1.00 94.38 72 GLU A O 1
ATOM 588 N N . TRP A 1 73 ? -20.389 11.497 13.819 1.00 95.12 73 TRP A N 1
ATOM 589 C CA . TRP A 1 73 ? -19.370 10.849 14.642 1.00 95.12 73 TRP A CA 1
ATOM 590 C C . TRP A 1 73 ? -18.043 10.762 13.892 1.00 95.12 73 TRP A C 1
ATOM 592 O O . TRP A 1 73 ? -17.015 11.156 14.440 1.00 95.12 73 TRP A O 1
ATOM 602 N N . LEU A 1 74 ? -18.068 10.340 12.623 1.00 95.81 74 LEU A N 1
ATOM 603 C CA . LEU A 1 74 ? -16.854 10.212 11.820 1.00 95.81 74 LEU A CA 1
ATOM 604 C C . LEU A 1 74 ? -16.161 11.565 11.607 1.00 95.81 74 LEU A C 1
ATOM 606 O O . LEU A 1 74 ? -14.938 11.645 11.670 1.00 95.81 74 LEU A O 1
ATOM 610 N N . LYS A 1 75 ? -16.924 12.645 11.399 1.00 95.00 75 LYS A N 1
ATOM 611 C CA . LYS A 1 75 ? -16.377 14.007 11.303 1.00 95.00 75 LYS A CA 1
ATOM 612 C C . LYS A 1 75 ? -15.677 14.414 12.602 1.00 95.00 75 LYS A C 1
ATOM 614 O O . LYS A 1 75 ? -14.552 14.901 12.562 1.00 95.00 75 LYS A O 1
ATOM 619 N N . LYS A 1 76 ? -16.312 14.181 13.755 1.00 95.12 76 LYS A N 1
ATOM 620 C CA . LYS A 1 76 ? -15.715 14.479 15.069 1.00 95.12 76 LYS A CA 1
ATOM 621 C C . LYS A 1 76 ? -14.469 13.626 15.335 1.00 95.12 76 LYS A C 1
ATOM 623 O O . LYS A 1 76 ? -13.489 14.152 15.849 1.00 95.12 76 LYS A O 1
ATOM 628 N N . PHE A 1 77 ? -14.492 12.350 14.953 1.00 95.69 77 PHE A N 1
ATOM 629 C CA . PHE A 1 77 ? -13.347 11.442 15.042 1.00 95.69 77 PHE A CA 1
ATOM 630 C C . PHE A 1 77 ? -12.167 11.947 14.199 1.00 95.69 77 PHE A C 1
ATOM 632 O O . PHE A 1 77 ? -11.066 12.100 14.720 1.00 95.69 77 PHE A O 1
ATOM 639 N N . LYS A 1 78 ? -12.408 12.289 12.924 1.00 95.75 78 LYS A N 1
ATOM 640 C CA . LYS A 1 78 ? -11.389 12.846 12.019 1.00 95.75 78 LYS A CA 1
ATOM 641 C C . LYS A 1 78 ? -10.740 14.103 12.579 1.00 95.75 78 LYS A C 1
ATOM 643 O O . LYS A 1 78 ? -9.528 14.233 12.515 1.00 95.75 78 LYS A O 1
ATOM 648 N N . ASN A 1 79 ? -11.542 14.999 13.150 1.00 95.00 79 ASN A N 1
ATOM 649 C CA . ASN A 1 79 ? -11.029 16.235 13.729 1.00 95.00 79 ASN A CA 1
ATOM 650 C C . ASN A 1 79 ? -10.161 15.987 14.971 1.00 95.00 79 ASN A C 1
ATOM 652 O O . ASN A 1 79 ? -9.206 16.719 15.186 1.00 95.00 79 ASN A O 1
ATOM 656 N N . ARG A 1 80 ? -10.486 14.978 15.793 1.00 95.69 80 ARG A N 1
ATOM 657 C CA . ARG A 1 80 ? -9.687 14.632 16.982 1.00 95.69 80 ARG A CA 1
ATOM 658 C C . ARG A 1 80 ? -8.367 13.941 16.644 1.00 95.69 80 ARG A C 1
ATOM 660 O O . ARG A 1 80 ? -7.417 14.073 17.402 1.00 95.69 80 ARG A O 1
ATOM 667 N N . HIS A 1 81 ? -8.322 13.197 15.540 1.00 96.31 81 HIS A N 1
ATOM 668 C CA . HIS A 1 81 ? -7.178 12.356 15.167 1.00 96.31 81 HIS A CA 1
ATOM 669 C C . HIS A 1 81 ? -6.587 12.729 13.804 1.00 96.31 81 HIS A C 1
ATOM 671 O O . HIS A 1 81 ? -6.050 11.859 13.122 1.00 96.31 81 HIS A O 1
ATOM 677 N N . SER A 1 82 ? -6.694 13.994 13.385 1.00 95.25 82 SER A N 1
ATOM 678 C CA . SER A 1 82 ? -6.253 14.450 12.057 1.00 95.25 82 SER A CA 1
ATOM 679 C C . SER A 1 82 ? -4.801 14.086 11.775 1.00 95.25 82 SER A C 1
ATOM 681 O O . SER A 1 82 ? -4.497 13.564 10.705 1.00 95.25 82 SER A O 1
ATOM 683 N N . ASP A 1 83 ? -3.934 14.291 12.763 1.00 92.00 83 ASP A N 1
ATOM 684 C CA . ASP A 1 83 ? -2.489 14.140 12.607 1.00 92.00 83 ASP A CA 1
ATOM 685 C C . ASP A 1 83 ? -2.115 12.660 12.461 1.00 92.00 83 ASP A C 1
ATOM 687 O O . ASP A 1 83 ? -1.424 12.277 11.521 1.00 92.00 83 ASP A O 1
ATOM 691 N N . LYS A 1 84 ? -2.692 11.795 13.309 1.00 93.81 84 LYS A N 1
ATOM 692 C CA . LYS A 1 84 ? -2.523 10.333 13.223 1.00 93.81 84 LYS A CA 1
ATOM 693 C C . LYS A 1 84 ? -3.096 9.767 11.925 1.00 93.81 84 LYS A C 1
ATOM 695 O O . LYS A 1 84 ? -2.544 8.834 11.356 1.00 93.81 84 LYS A O 1
ATOM 700 N N . ILE A 1 85 ? -4.219 10.305 11.452 1.00 94.38 85 ILE A N 1
ATOM 701 C CA . ILE A 1 85 ? -4.818 9.885 10.181 1.00 94.38 85 ILE A CA 1
ATOM 702 C C . ILE A 1 85 ? -3.897 10.253 9.011 1.00 94.38 85 ILE A C 1
ATOM 704 O O . ILE A 1 85 ? -3.708 9.426 8.124 1.00 94.38 85 ILE A O 1
ATOM 708 N N . ALA A 1 86 ? -3.316 11.455 9.014 1.00 86.44 86 ALA A N 1
ATOM 709 C CA . ALA A 1 86 ? -2.383 11.894 7.977 1.00 86.44 86 ALA A CA 1
ATOM 710 C C . ALA A 1 86 ? -1.072 11.089 7.978 1.00 86.44 86 ALA A C 1
ATOM 712 O O . ALA A 1 86 ? -0.486 10.874 6.920 1.00 86.44 86 ALA A O 1
ATOM 713 N N . GLU A 1 87 ? -0.630 10.625 9.148 1.00 86.06 87 GLU A N 1
ATOM 714 C CA . GLU A 1 87 ? 0.536 9.751 9.290 1.00 86.06 87 GLU A CA 1
ATOM 715 C C . GLU A 1 87 ? 0.273 8.332 8.753 1.00 86.06 87 GLU A C 1
ATOM 717 O O . GLU A 1 87 ? 1.124 7.751 8.079 1.00 86.06 87 GLU A O 1
ATOM 722 N N . LEU A 1 88 ? -0.907 7.771 9.041 1.00 86.62 88 LEU A N 1
ATOM 723 C CA . LEU A 1 88 ? -1.219 6.364 8.767 1.00 86.62 88 LEU A CA 1
ATOM 724 C C . LEU A 1 88 ? -1.795 6.099 7.371 1.00 86.62 88 LEU A C 1
ATOM 726 O O . LEU A 1 88 ? -1.677 4.977 6.874 1.00 86.62 88 LEU A O 1
ATOM 730 N N . PHE A 1 89 ? -2.450 7.082 6.751 1.00 88.94 89 PHE A N 1
ATOM 731 C CA . PHE A 1 89 ? -3.225 6.872 5.528 1.00 88.94 89 PHE A CA 1
ATOM 732 C C . PHE A 1 89 ? -2.867 7.871 4.432 1.00 88.94 89 PHE A C 1
ATOM 734 O O . PHE A 1 89 ? -2.587 9.042 4.674 1.00 88.94 89 PHE A O 1
ATOM 741 N N . LEU A 1 90 ? -2.950 7.414 3.183 1.00 85.06 90 LEU A N 1
ATOM 742 C CA . LEU A 1 90 ? -2.719 8.260 2.019 1.00 85.06 90 LEU A CA 1
ATOM 743 C C . LEU A 1 90 ? -3.881 9.250 1.842 1.00 85.06 90 LEU A C 1
ATOM 745 O O . LEU A 1 90 ? -5.045 8.859 1.929 1.00 85.06 90 LEU A O 1
ATOM 749 N N . PRO A 1 91 ? -3.622 10.526 1.525 1.00 81.88 91 PRO A N 1
ATOM 750 C CA . PRO A 1 91 ? -4.696 11.507 1.380 1.00 81.88 91 PRO A CA 1
ATOM 751 C C . PRO A 1 91 ? -5.570 11.264 0.142 1.00 81.88 91 PRO A C 1
ATOM 753 O O . PRO A 1 91 ? -6.683 11.778 0.082 1.00 81.88 91 PRO A O 1
ATOM 756 N N . ILE A 1 92 ? -5.090 10.481 -0.832 1.00 76.56 92 ILE A N 1
ATOM 757 C CA . ILE A 1 92 ? -5.767 10.241 -2.110 1.00 76.56 92 ILE A CA 1
ATOM 758 C C . ILE A 1 92 ? -6.065 8.754 -2.271 1.00 76.56 92 ILE A C 1
ATOM 760 O O . ILE A 1 92 ? -5.197 7.902 -2.062 1.00 76.56 92 ILE A O 1
ATOM 764 N N . CYS A 1 93 ? -7.301 8.448 -2.659 1.00 81.25 93 CYS A N 1
ATOM 765 C CA . CYS A 1 93 ? -7.728 7.098 -2.989 1.00 81.25 93 CYS A CA 1
ATOM 766 C C . CYS A 1 93 ? -7.156 6.651 -4.329 1.00 81.25 93 CYS A C 1
ATOM 768 O O . CYS A 1 93 ? -7.391 7.302 -5.340 1.00 81.25 93 CYS A O 1
ATOM 770 N N . LYS A 1 94 ? -6.459 5.505 -4.355 1.00 71.44 94 LYS A N 1
ATOM 771 C CA . LYS A 1 94 ? -5.992 4.889 -5.612 1.00 71.44 94 LYS A CA 1
ATOM 772 C C . LYS A 1 94 ? -7.157 4.584 -6.560 1.00 71.44 94 LYS A C 1
ATOM 774 O O . LYS A 1 94 ? -7.006 4.731 -7.761 1.00 71.44 94 LYS A O 1
ATOM 779 N N . VAL A 1 95 ? -8.319 4.196 -6.031 1.00 71.81 95 VAL A N 1
ATOM 780 C CA . VAL A 1 95 ? -9.499 3.883 -6.854 1.00 71.81 95 VAL A CA 1
ATOM 781 C C . VAL A 1 95 ? -10.090 5.151 -7.465 1.00 71.81 95 VAL A C 1
ATOM 783 O O . VAL A 1 95 ? -10.340 5.179 -8.663 1.00 71.81 95 VAL A O 1
ATOM 786 N N . GLU A 1 96 ? -10.259 6.217 -6.675 1.00 70.19 96 GLU A N 1
ATOM 787 C CA . GLU A 1 96 ? -10.744 7.509 -7.192 1.00 70.19 96 GLU A CA 1
ATOM 788 C C . GLU A 1 96 ? -9.741 8.125 -8.163 1.00 70.19 96 GLU A C 1
ATOM 790 O O . GLU A 1 96 ? -10.141 8.716 -9.157 1.00 70.19 96 GLU A O 1
ATOM 795 N N . PHE A 1 97 ? -8.445 7.938 -7.905 1.00 67.75 97 PHE A N 1
ATOM 796 C CA . PHE A 1 97 ? -7.382 8.300 -8.824 1.00 67.75 97 PHE A CA 1
ATOM 797 C C . PHE A 1 97 ? -7.587 7.602 -10.165 1.00 67.75 97 PHE A C 1
ATOM 799 O O . PHE A 1 97 ? -7.829 8.279 -11.155 1.00 67.75 97 PHE A O 1
ATOM 806 N N . THR A 1 98 ? -7.609 6.267 -10.195 1.00 65.12 98 THR A N 1
ATOM 807 C CA . THR A 1 98 ? -7.825 5.502 -11.428 1.00 65.12 98 THR A CA 1
ATOM 808 C C . THR A 1 98 ? -9.151 5.862 -12.096 1.00 65.12 98 THR A C 1
ATOM 810 O O . THR A 1 98 ? -9.196 6.014 -13.309 1.00 65.12 98 THR A O 1
ATOM 813 N N . GLN A 1 99 ? -10.223 6.094 -11.339 1.00 66.38 99 GLN A N 1
ATOM 814 C CA . GLN A 1 99 ? -11.520 6.473 -11.896 1.00 66.38 99 GLN A CA 1
ATOM 815 C C . GLN A 1 99 ? -11.529 7.893 -12.487 1.00 66.38 99 GLN A C 1
ATOM 817 O O . GLN A 1 99 ? -12.122 8.104 -13.547 1.00 66.38 99 GLN A O 1
ATOM 822 N N . ALA A 1 100 ? -10.831 8.847 -11.865 1.00 65.31 100 ALA A N 1
ATOM 823 C CA . ALA A 1 100 ? -10.588 10.171 -12.432 1.00 65.31 100 ALA A CA 1
ATOM 824 C C . ALA A 1 100 ? -9.748 10.068 -13.712 1.00 65.31 100 ALA A C 1
ATOM 826 O O . ALA A 1 100 ? -10.084 10.703 -14.708 1.00 65.31 100 ALA A O 1
ATOM 827 N N . LEU A 1 101 ? -8.734 9.190 -13.736 1.00 63.81 101 LEU A N 1
ATOM 828 C CA . LEU A 1 101 ? -7.997 8.897 -14.964 1.00 63.81 101 LEU A CA 1
ATOM 829 C C . LEU A 1 101 ? -8.928 8.308 -16.041 1.00 63.81 101 LEU A C 1
ATOM 831 O O . LEU A 1 101 ? -8.801 8.645 -17.213 1.00 63.81 101 LEU A O 1
ATOM 835 N N . MET A 1 102 ? -9.868 7.433 -15.684 1.00 62.25 102 MET A N 1
ATOM 836 C CA . MET A 1 102 ? -10.748 6.759 -16.648 1.00 62.25 102 MET A CA 1
ATOM 837 C C . MET A 1 102 ? -11.884 7.642 -17.191 1.00 62.25 102 MET A C 1
ATOM 839 O O . MET A 1 102 ? -12.386 7.362 -18.277 1.00 62.25 102 MET A O 1
ATOM 843 N N . SER A 1 103 ? -12.283 8.705 -16.487 1.00 60.59 103 SER A N 1
ATOM 844 C CA . SER A 1 103 ? -13.483 9.493 -16.828 1.00 60.59 103 SER A CA 1
ATOM 845 C C . SER A 1 103 ? -13.283 10.530 -17.949 1.00 60.59 103 SER A C 1
ATOM 847 O O . SER A 1 103 ? -14.258 11.111 -18.415 1.00 60.59 103 SER A O 1
ATOM 849 N N . GLU A 1 104 ? -12.055 10.739 -18.437 1.00 59.12 104 GLU A N 1
ATOM 850 C CA . GLU A 1 104 ? -11.726 11.709 -19.504 1.00 59.12 104 GLU A CA 1
ATOM 851 C C . GLU A 1 104 ? -11.542 11.070 -20.901 1.00 59.12 104 GLU A C 1
ATOM 853 O O . GLU A 1 104 ? -10.732 11.523 -21.713 1.00 59.12 104 GLU A O 1
ATOM 858 N N . GLN A 1 105 ? -12.267 9.995 -21.227 1.00 51.66 105 GLN A N 1
ATOM 859 C CA . GLN A 1 105 ? -12.170 9.353 -22.547 1.00 51.66 105 GLN A CA 1
ATOM 860 C C . GLN A 1 105 ? -13.006 10.071 -23.614 1.00 51.66 105 GLN A C 1
ATOM 862 O O . GLN A 1 105 ? -14.063 9.593 -24.024 1.00 51.66 105 GLN A O 1
ATOM 867 N N . GLN A 1 106 ? -12.513 11.208 -24.112 1.00 51.59 106 GLN A N 1
ATOM 868 C CA . GLN A 1 106 ? -13.011 11.756 -25.377 1.00 51.59 106 GLN A CA 1
ATOM 869 C C . GLN A 1 106 ? -12.012 12.663 -26.114 1.00 51.59 106 GLN A C 1
ATOM 871 O O . GLN A 1 106 ? -12.401 13.717 -26.594 1.00 51.59 106 GLN A O 1
ATOM 876 N N . PHE A 1 107 ? -10.731 12.288 -26.249 1.00 47.97 107 PHE A N 1
ATOM 877 C CA . PHE A 1 107 ? -9.809 13.057 -27.101 1.00 47.97 107 PHE A CA 1
ATOM 878 C C . PHE A 1 107 ? -8.807 12.228 -27.917 1.00 47.97 107 PHE A C 1
ATOM 880 O O . PHE A 1 107 ? -8.380 11.143 -27.535 1.00 47.97 107 PHE A O 1
ATOM 887 N N . SER A 1 108 ? -8.508 12.816 -29.081 1.00 45.06 108 SER A N 1
ATOM 888 C CA . SER A 1 108 ? -7.572 12.479 -30.159 1.00 45.06 108 SER A CA 1
ATOM 889 C C . SER A 1 108 ? -6.430 11.513 -29.808 1.00 45.06 108 SER A C 1
ATOM 891 O O . SER A 1 108 ? -5.636 11.751 -28.903 1.00 45.06 108 SER A O 1
ATOM 893 N N . SER A 1 109 ? -6.294 10.477 -30.640 1.00 52.06 109 SER A N 1
ATOM 894 C CA . SER A 1 109 ? -5.427 9.290 -30.557 1.00 52.06 109 SER A CA 1
ATOM 895 C C . SER A 1 109 ? -3.904 9.520 -30.579 1.00 52.06 109 SER A C 1
ATOM 897 O O . SER A 1 109 ? -3.168 8.641 -31.025 1.00 52.06 109 SER A O 1
ATOM 899 N N . LYS A 1 110 ? -3.403 10.686 -30.158 1.00 71.12 110 LYS A N 1
ATOM 900 C CA . LYS A 1 110 ? -1.967 11.005 -30.213 1.00 71.12 110 LYS A CA 1
ATOM 901 C C . LYS A 1 110 ? -1.278 10.998 -28.851 1.00 71.12 110 LYS A C 1
ATOM 903 O O . LYS A 1 110 ? -0.078 10.743 -28.797 1.00 71.12 110 LYS A O 1
ATOM 908 N N . GLU A 1 111 ? -2.003 11.241 -27.763 1.00 80.81 111 GLU A N 1
ATOM 909 C CA . GLU A 1 111 ? -1.407 11.332 -26.427 1.00 80.81 111 GLU A CA 1
ATOM 910 C C . GLU A 1 111 ? -1.801 10.136 -25.558 1.00 80.81 111 GLU A C 1
ATOM 912 O O . GLU A 1 111 ? -2.973 9.788 -25.428 1.00 80.81 111 GLU A O 1
ATOM 917 N N . MET A 1 112 ? -0.793 9.485 -24.966 1.00 89.06 112 MET A N 1
ATOM 918 C CA . MET A 1 112 ? -0.990 8.316 -24.104 1.00 89.06 112 MET A CA 1
ATOM 919 C C . MET A 1 112 ? -1.704 8.688 -22.803 1.00 89.06 112 MET A C 1
ATOM 921 O O . MET A 1 112 ? -2.518 7.908 -22.314 1.00 89.06 112 MET A O 1
ATOM 925 N N . PHE A 1 113 ? -1.450 9.881 -22.261 1.00 90.56 113 PHE A N 1
ATOM 926 C CA . PHE A 1 113 ? -2.101 10.401 -21.062 1.00 90.56 113 PHE A CA 1
ATOM 927 C C . PHE A 1 113 ? -2.760 11.747 -21.343 1.00 90.56 113 PHE A C 1
ATOM 929 O O . PHE A 1 113 ? -2.228 12.534 -22.118 1.00 90.56 113 PHE A O 1
ATOM 936 N N . THR A 1 114 ? -3.911 12.006 -20.719 1.00 90.00 114 THR A N 1
ATOM 937 C CA . THR A 1 114 ? -4.500 13.351 -20.706 1.00 90.00 114 THR A CA 1
ATOM 938 C C . THR A 1 114 ? -3.719 14.238 -19.739 1.00 90.00 114 THR A C 1
ATOM 940 O O . THR A 1 114 ? -3.068 13.746 -18.815 1.00 90.00 114 THR A O 1
ATOM 943 N N . PHE A 1 115 ? -3.831 15.556 -19.894 1.00 89.56 115 PHE A N 1
ATOM 944 C CA . PHE A 1 115 ? -3.246 16.500 -18.941 1.00 89.56 115 PHE A CA 1
ATOM 945 C C . PHE A 1 115 ? -3.700 16.224 -17.495 1.00 89.56 115 PHE A C 1
ATOM 947 O O . PHE A 1 115 ? -2.876 16.209 -16.581 1.00 89.56 115 PHE A O 1
ATOM 954 N N . GLY A 1 116 ? -4.988 15.920 -17.284 1.00 86.19 116 GLY A N 1
ATOM 955 C CA . GLY A 1 116 ? -5.519 15.557 -15.967 1.00 86.19 116 GLY A CA 1
ATOM 956 C C . GLY A 1 116 ? -4.826 14.328 -15.374 1.00 86.19 116 GLY A C 1
ATOM 957 O O . GLY A 1 116 ? -4.484 14.312 -14.191 1.00 86.19 116 GLY A O 1
ATOM 958 N N . GLN A 1 117 ? -4.528 13.331 -16.209 1.00 87.38 117 GLN A N 1
ATOM 959 C CA . GLN A 1 117 ? -3.811 12.129 -15.790 1.00 87.38 117 GLN A CA 1
ATOM 960 C C . GLN A 1 117 ? -2.353 12.402 -15.409 1.00 87.38 117 GLN A C 1
ATOM 962 O O . GLN A 1 117 ? -1.869 11.876 -14.404 1.00 87.38 117 GLN A O 1
ATOM 967 N N . GLU A 1 118 ? -1.660 13.250 -16.168 1.00 94.38 118 GLU A N 1
ATOM 968 C CA . GLU A 1 118 ? -0.287 13.663 -15.857 1.00 94.38 118 GLU A CA 1
ATOM 969 C C . GLU A 1 118 ? -0.217 14.446 -14.534 1.00 94.38 118 GLU A C 1
ATOM 971 O O . GLU A 1 118 ? 0.627 14.158 -13.681 1.00 94.38 118 GLU A O 1
ATOM 976 N N . GLN A 1 119 ? -1.157 15.367 -14.299 1.00 91.38 119 GLN A N 1
ATOM 977 C CA . GLN A 1 119 ? -1.246 16.132 -13.047 1.00 91.38 119 GLN A CA 1
ATOM 978 C C . GLN A 1 119 ? -1.537 15.248 -11.833 1.00 91.38 119 GLN A C 1
ATOM 980 O O . GLN A 1 119 ? -0.960 15.424 -10.750 1.00 91.38 119 GLN A O 1
ATOM 985 N N . ALA A 1 120 ? -2.407 14.258 -12.013 1.00 84.19 120 ALA A N 1
ATOM 986 C CA . ALA A 1 120 ? -2.687 13.274 -10.988 1.00 84.19 120 ALA A CA 1
ATOM 987 C C . ALA A 1 120 ? -1.393 12.502 -10.644 1.00 84.19 120 ALA A C 1
ATOM 989 O O . ALA A 1 120 ? -1.016 12.416 -9.470 1.00 84.19 120 ALA A O 1
ATOM 990 N N . MET A 1 121 ? -0.652 12.027 -11.651 1.00 92.69 121 MET A N 1
ATOM 991 C CA . MET A 1 121 ? 0.627 11.336 -11.458 1.00 92.69 121 MET A CA 1
ATOM 992 C C . MET A 1 121 ? 1.629 12.188 -10.663 1.00 92.69 121 MET A C 1
ATOM 994 O O . MET A 1 121 ? 2.206 11.708 -9.689 1.00 92.69 121 MET A O 1
ATOM 998 N N . LEU A 1 122 ? 1.782 13.473 -10.993 1.00 92.69 122 LEU A N 1
ATOM 999 C CA . LEU A 1 122 ? 2.652 14.400 -10.255 1.00 92.69 122 LEU A CA 1
ATOM 1000 C C . LEU A 1 122 ? 2.228 14.570 -8.792 1.00 92.69 122 LEU A C 1
ATOM 1002 O O . LEU A 1 122 ? 3.077 14.587 -7.896 1.00 92.69 122 LEU A O 1
ATOM 1006 N N . THR A 1 123 ? 0.922 14.649 -8.539 1.00 87.12 123 THR A N 1
ATOM 1007 C CA . THR A 1 123 ? 0.364 14.735 -7.184 1.00 87.12 123 THR A CA 1
ATOM 1008 C C . THR A 1 123 ? 0.680 13.478 -6.380 1.00 87.12 123 THR A C 1
ATOM 1010 O O . THR A 1 123 ? 1.161 13.574 -5.251 1.00 87.12 123 THR A O 1
ATOM 1013 N N . TYR A 1 124 ? 0.485 12.295 -6.964 1.00 84.31 124 TYR A N 1
ATOM 1014 C CA . TYR A 1 124 ? 0.844 11.031 -6.325 1.00 84.31 124 TYR A CA 1
ATOM 1015 C C . TYR A 1 124 ? 2.344 10.967 -6.012 1.00 84.31 124 TYR A C 1
ATOM 1017 O O . TYR A 1 124 ? 2.743 10.705 -4.877 1.00 84.31 124 TYR A O 1
ATOM 1025 N N . ILE A 1 125 ? 3.179 11.314 -6.991 1.00 89.06 125 ILE A N 1
ATOM 1026 C CA . ILE A 1 125 ? 4.637 11.344 -6.874 1.00 89.06 125 ILE A CA 1
ATOM 1027 C C . ILE A 1 125 ? 5.093 12.320 -5.781 1.00 89.06 125 ILE A C 1
ATOM 1029 O O . ILE A 1 125 ? 6.053 12.028 -5.073 1.00 89.06 125 ILE A O 1
ATOM 1033 N N . LYS A 1 126 ? 4.402 13.448 -5.576 1.00 87.12 126 LYS A N 1
ATOM 1034 C CA . LYS A 1 126 ? 4.653 14.367 -4.453 1.00 87.12 126 LYS A CA 1
ATOM 1035 C C . LYS A 1 126 ? 4.422 13.705 -3.089 1.00 87.12 126 LYS A C 1
ATOM 1037 O O . LYS A 1 126 ? 5.191 13.959 -2.170 1.00 87.12 126 LYS A O 1
ATOM 1042 N N . LEU A 1 127 ? 3.397 12.861 -2.965 1.00 77.69 127 LEU A N 1
ATOM 1043 C CA . LEU A 1 127 ? 3.003 12.224 -1.702 1.00 77.69 127 LEU A CA 1
ATOM 1044 C C . LEU A 1 127 ? 3.925 11.075 -1.283 1.00 77.69 127 LEU A C 1
ATOM 1046 O O . LEU A 1 127 ? 4.142 10.865 -0.095 1.00 77.69 127 LEU A O 1
ATOM 1050 N N . ILE A 1 128 ? 4.472 10.328 -2.244 1.00 74.56 128 ILE A N 1
ATOM 1051 C CA . ILE A 1 128 ? 5.280 9.125 -1.968 1.00 74.56 128 ILE A CA 1
ATOM 1052 C C . ILE A 1 128 ? 6.796 9.390 -1.915 1.00 74.56 128 ILE A C 1
ATOM 1054 O O . ILE A 1 128 ? 7.609 8.461 -1.848 1.00 74.56 128 ILE A O 1
ATOM 1058 N N . LYS A 1 129 ? 7.229 10.651 -2.001 1.00 75.38 129 LYS A N 1
ATOM 1059 C CA . LYS A 1 129 ? 8.650 11.015 -1.908 1.00 75.38 129 LYS A CA 1
ATOM 1060 C C . LYS A 1 129 ? 9.085 11.086 -0.451 1.00 75.38 129 LYS A C 1
ATOM 1062 O O . LYS A 1 129 ? 8.726 12.023 0.246 1.00 75.38 129 LYS A O 1
ATOM 1067 N N . LYS A 1 130 ? 9.893 10.112 -0.021 1.00 65.75 130 LYS A 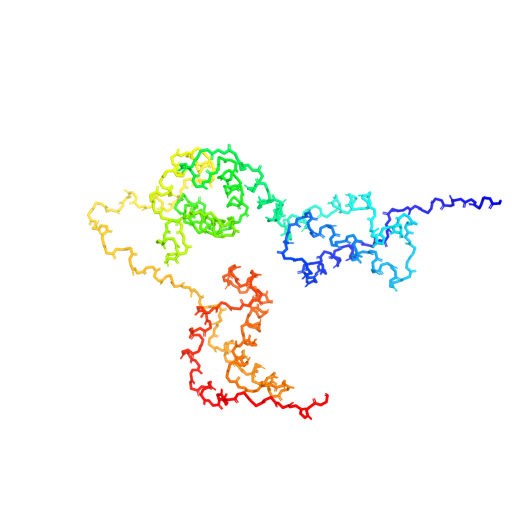N 1
ATOM 1068 C CA . LYS A 1 130 ? 10.530 10.115 1.306 1.00 65.75 130 LYS A CA 1
ATOM 1069 C C . LYS A 1 130 ? 12.053 10.326 1.274 1.00 65.75 130 LYS A C 1
ATOM 1071 O O . LYS A 1 130 ? 12.569 10.955 2.183 1.00 65.75 130 LYS A O 1
ATOM 1076 N N . ASN A 1 131 ? 12.754 9.885 0.217 1.00 68.19 131 ASN A N 1
ATOM 1077 C CA . ASN A 1 131 ? 14.224 9.744 0.275 1.00 68.19 131 ASN A CA 1
ATOM 1078 C C . ASN A 1 131 ? 15.009 10.719 -0.624 1.00 68.19 131 ASN A C 1
ATOM 1080 O O . ASN A 1 131 ? 16.093 11.150 -0.261 1.00 68.19 131 ASN A O 1
ATOM 1084 N N . CYS A 1 132 ? 14.491 11.067 -1.806 1.00 77.69 132 CYS A N 1
ATOM 1085 C CA . CYS A 1 132 ? 15.198 11.903 -2.779 1.00 77.69 132 CYS A CA 1
ATOM 1086 C C . CYS A 1 132 ? 14.211 12.811 -3.515 1.00 77.69 132 CYS A C 1
ATOM 1088 O O . CYS A 1 132 ? 13.180 12.348 -4.018 1.00 77.69 132 CYS A O 1
ATOM 1090 N N . ILE A 1 133 ? 14.540 14.101 -3.574 1.00 80.06 133 ILE A N 1
ATOM 1091 C CA . ILE A 1 133 ? 13.713 15.145 -4.195 1.00 80.06 133 ILE A CA 1
ATOM 1092 C C . ILE A 1 133 ? 14.326 15.706 -5.479 1.00 80.06 133 ILE A C 1
ATOM 1094 O O . ILE A 1 133 ? 13.738 16.601 -6.066 1.00 80.06 133 ILE A O 1
ATOM 1098 N N . CYS A 1 134 ? 15.465 15.186 -5.946 1.00 88.88 134 CYS A N 1
ATOM 1099 C CA . CYS A 1 134 ? 16.079 15.686 -7.173 1.00 88.88 134 CYS A CA 1
ATOM 1100 C C . CYS A 1 134 ? 15.269 15.302 -8.411 1.00 88.88 134 CYS A C 1
ATOM 1102 O O . CYS A 1 134 ? 14.678 14.221 -8.472 1.00 88.88 134 CYS A O 1
ATOM 1104 N N . LYS A 1 135 ? 15.315 16.155 -9.434 1.00 91.75 135 LYS A N 1
ATOM 1105 C CA . LYS A 1 135 ? 14.639 15.969 -10.719 1.00 91.75 135 LYS A CA 1
ATOM 1106 C C . LYS A 1 135 ? 14.810 14.556 -11.280 1.00 91.75 135 LYS A C 1
ATOM 1108 O O . LYS A 1 135 ? 13.820 13.937 -11.656 1.00 91.75 135 LYS A O 1
ATOM 1113 N N . ASN A 1 136 ? 16.022 14.001 -11.257 1.00 90.50 136 ASN A N 1
ATOM 1114 C CA . ASN A 1 136 ? 16.286 12.653 -11.771 1.00 90.50 136 ASN A CA 1
ATOM 1115 C C . ASN A 1 136 ? 15.533 11.560 -10.988 1.00 90.50 136 ASN A C 1
ATOM 1117 O O . ASN A 1 136 ? 14.913 10.690 -11.597 1.00 90.50 136 ASN A O 1
ATOM 1121 N N . CYS A 1 137 ? 15.508 11.628 -9.651 1.00 89.00 137 CYS A N 1
ATOM 1122 C CA . CYS A 1 137 ? 14.714 10.719 -8.815 1.00 89.00 137 CYS A CA 1
ATOM 1123 C C . CYS A 1 137 ? 13.211 10.854 -9.102 1.00 89.00 137 CYS A C 1
ATOM 1125 O O . CYS A 1 137 ? 12.491 9.856 -9.146 1.00 89.00 137 CYS A O 1
ATOM 1127 N N . ILE A 1 138 ? 12.728 12.084 -9.312 1.00 91.62 138 ILE A N 1
ATOM 1128 C CA . ILE A 1 138 ? 11.329 12.345 -9.668 1.00 91.62 138 ILE A CA 1
ATOM 1129 C C . ILE A 1 138 ? 10.992 11.689 -11.008 1.00 91.62 138 ILE A C 1
ATOM 1131 O O . ILE A 1 138 ? 10.011 10.954 -11.087 1.00 91.62 138 ILE A O 1
ATOM 1135 N N . MET A 1 139 ? 11.814 11.919 -12.032 1.00 94.69 139 MET A N 1
ATOM 1136 C CA . MET A 1 139 ? 11.581 11.409 -13.383 1.00 94.69 139 MET A CA 1
ATOM 1137 C C . MET A 1 139 ? 11.641 9.881 -13.447 1.00 94.69 139 MET A C 1
ATOM 1139 O O . MET A 1 139 ? 10.789 9.278 -14.093 1.00 94.69 139 MET A O 1
ATOM 1143 N N . LYS A 1 140 ? 12.564 9.238 -12.716 1.00 92.25 140 LYS A N 1
ATOM 1144 C CA . LYS A 1 140 ? 12.591 7.770 -12.584 1.00 92.25 140 LYS A CA 1
ATOM 1145 C C . LYS A 1 140 ? 11.282 7.229 -12.003 1.00 92.25 140 LYS A C 1
ATOM 1147 O O . LYS A 1 140 ? 10.702 6.292 -12.542 1.00 92.25 140 LYS A O 1
ATOM 1152 N N . LYS A 1 141 ? 10.773 7.847 -10.929 1.00 92.19 141 LYS A N 1
ATOM 1153 C CA . LYS A 1 141 ? 9.498 7.427 -10.329 1.00 92.19 141 LYS A CA 1
ATOM 1154 C C . LYS A 1 141 ? 8.310 7.661 -11.265 1.00 92.19 141 LYS A C 1
ATOM 1156 O O . LYS A 1 141 ? 7.431 6.811 -11.332 1.00 92.19 141 LYS A O 1
ATOM 1161 N N . ILE A 1 142 ? 8.298 8.776 -11.997 1.00 95.12 142 ILE A N 1
ATOM 1162 C CA . ILE A 1 142 ? 7.283 9.064 -13.023 1.00 95.12 142 ILE A CA 1
ATOM 1163 C C . ILE A 1 142 ? 7.298 7.986 -14.110 1.00 95.12 142 ILE A C 1
ATOM 1165 O O . ILE A 1 142 ? 6.236 7.541 -14.526 1.00 95.12 142 ILE A O 1
ATOM 1169 N N . ALA A 1 143 ? 8.475 7.517 -14.528 1.00 96.19 143 ALA A N 1
ATOM 1170 C CA . ALA A 1 143 ? 8.595 6.476 -15.542 1.00 96.19 143 ALA A CA 1
ATOM 1171 C C . ALA A 1 143 ? 7.926 5.163 -15.126 1.00 96.19 143 ALA A C 1
ATOM 1173 O O . ALA A 1 143 ? 7.107 4.618 -15.868 1.00 96.19 143 ALA A O 1
ATOM 1174 N N . VAL A 1 144 ? 8.254 4.673 -13.930 1.00 93.50 144 VAL A N 1
ATOM 1175 C CA . VAL A 1 144 ? 7.673 3.440 -13.375 1.00 93.50 144 VAL A CA 1
ATOM 1176 C C . VAL A 1 144 ? 6.161 3.588 -13.215 1.00 93.50 144 VAL A C 1
ATOM 1178 O O . VAL A 1 144 ? 5.391 2.706 -13.595 1.00 93.50 144 VAL A O 1
ATOM 1181 N N . GLU A 1 145 ? 5.728 4.733 -12.693 1.00 91.88 145 GLU A N 1
ATOM 1182 C CA . GLU A 1 145 ? 4.321 4.992 -12.416 1.00 91.88 145 GLU A CA 1
ATOM 1183 C C . GLU A 1 145 ? 3.486 5.129 -13.696 1.00 91.88 145 GLU A C 1
ATOM 1185 O O . GLU A 1 145 ? 2.381 4.593 -13.771 1.00 91.88 145 GLU A O 1
ATOM 1190 N N . ALA A 1 146 ? 4.026 5.769 -14.733 1.00 96.00 146 ALA A N 1
ATOM 1191 C CA . ALA A 1 146 ? 3.390 5.860 -16.040 1.00 96.00 146 ALA A CA 1
ATOM 1192 C C . ALA A 1 146 ? 3.165 4.475 -16.656 1.00 96.00 146 ALA A C 1
ATOM 1194 O O . ALA A 1 146 ? 2.056 4.178 -17.095 1.00 96.00 146 ALA A O 1
ATOM 1195 N N . TYR A 1 147 ? 4.169 3.594 -16.634 1.00 95.75 147 TYR A N 1
ATOM 1196 C CA . TYR A 1 147 ? 4.002 2.219 -17.112 1.00 95.75 147 TYR A CA 1
ATOM 1197 C C . TYR A 1 147 ? 2.936 1.457 -16.317 1.00 95.75 147 TYR A C 1
ATOM 1199 O O . TYR A 1 147 ? 2.038 0.853 -16.909 1.00 95.75 147 TYR A O 1
ATOM 1207 N N . ARG A 1 148 ? 2.980 1.541 -14.981 1.00 90.56 148 ARG A N 1
ATOM 1208 C CA . ARG A 1 148 ? 1.99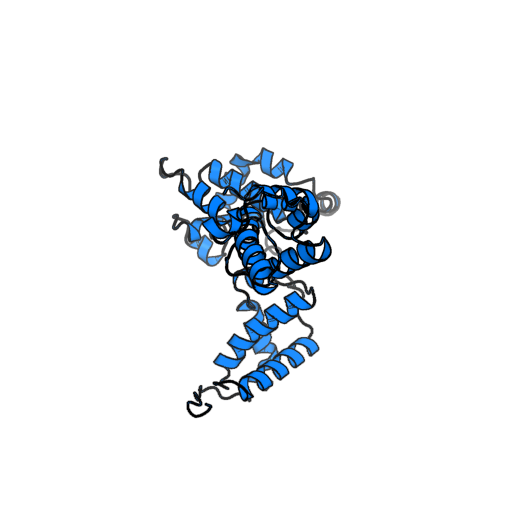0 0.905 -14.101 1.00 90.56 148 ARG A CA 1
ATOM 1209 C C . ARG A 1 148 ? 0.567 1.336 -14.461 1.00 90.56 148 ARG A C 1
ATOM 1211 O O . ARG A 1 148 ? -0.295 0.485 -14.670 1.00 90.56 148 ARG A O 1
ATOM 1218 N N . ILE A 1 149 ? 0.337 2.644 -14.576 1.00 87.38 149 ILE A N 1
ATOM 1219 C CA . ILE A 1 149 ? -0.977 3.207 -14.899 1.00 87.38 149 ILE A CA 1
ATOM 1220 C C . ILE A 1 149 ? -1.411 2.804 -16.314 1.00 87.38 149 ILE A C 1
ATOM 1222 O O . ILE A 1 149 ? -2.553 2.388 -16.497 1.00 87.38 149 ILE A O 1
ATOM 1226 N N . ALA A 1 150 ? -0.526 2.898 -17.313 1.00 92.56 150 ALA A N 1
ATOM 1227 C CA . ALA A 1 150 ? -0.858 2.531 -18.691 1.00 92.56 150 ALA A CA 1
ATOM 1228 C C . ALA A 1 150 ? -1.317 1.067 -18.785 1.00 92.56 150 ALA A C 1
ATOM 1230 O O . ALA A 1 150 ? -2.344 0.782 -19.404 1.00 92.56 150 ALA A O 1
ATOM 1231 N N . ARG A 1 151 ? -0.611 0.163 -18.094 1.00 90.62 151 ARG A N 1
ATOM 1232 C CA . ARG A 1 151 ? -0.942 -1.262 -18.009 1.00 90.62 151 ARG A CA 1
ATOM 1233 C C . ARG A 1 151 ? -2.264 -1.524 -17.287 1.00 90.62 151 ARG A C 1
ATOM 1235 O O . ARG A 1 151 ? -3.089 -2.267 -17.806 1.00 90.62 151 ARG A O 1
ATOM 1242 N N . GLU A 1 152 ? -2.495 -0.905 -16.129 1.00 83.38 152 GLU A N 1
ATOM 1243 C CA . GLU A 1 152 ? -3.747 -1.059 -15.365 1.00 83.38 152 GLU A CA 1
ATOM 1244 C C . GLU A 1 152 ? -4.973 -0.540 -16.125 1.00 83.38 152 GLU A C 1
ATOM 1246 O O . GLU A 1 152 ? -6.058 -1.108 -16.023 1.00 83.38 152 GLU A O 1
ATOM 1251 N N . MET A 1 153 ? -4.802 0.524 -16.910 1.00 83.31 153 MET A N 1
ATOM 1252 C CA . MET A 1 153 ? -5.872 1.118 -17.711 1.00 83.31 153 MET A CA 1
ATOM 1253 C C . MET A 1 153 ? -6.070 0.444 -19.077 1.00 83.31 153 MET A C 1
ATOM 1255 O O . MET A 1 153 ? -6.951 0.866 -19.827 1.00 83.31 153 MET A O 1
ATOM 1259 N N . GLY A 1 154 ? -5.246 -0.546 -19.438 1.00 87.31 154 GLY A N 1
ATOM 1260 C CA . GLY A 1 154 ? -5.270 -1.164 -20.767 1.00 87.31 154 GLY A CA 1
ATOM 1261 C C . GLY A 1 154 ? -4.979 -0.175 -21.901 1.00 87.31 154 GLY A C 1
ATOM 1262 O O . GLY A 1 154 ? -5.510 -0.318 -23.002 1.00 87.31 154 GLY A O 1
ATOM 1263 N N . LYS A 1 155 ? -4.185 0.870 -21.633 1.00 89.00 155 LYS A N 1
ATOM 1264 C CA . LYS A 1 155 ? -3.766 1.838 -22.651 1.00 89.00 155 LYS A CA 1
ATOM 1265 C C . LYS A 1 155 ? -2.660 1.245 -23.515 1.00 89.00 155 LYS A C 1
ATOM 1267 O O . LYS A 1 155 ? -1.848 0.464 -23.038 1.00 89.00 155 LYS A O 1
ATOM 1272 N N . TYR A 1 156 ? -2.601 1.660 -24.778 1.00 92.25 156 TYR A N 1
ATOM 1273 C CA . TYR A 1 156 ? -1.476 1.314 -25.641 1.00 92.25 156 TYR A CA 1
ATOM 1274 C C . TYR A 1 156 ? -0.198 2.014 -25.165 1.00 92.25 156 TYR A C 1
ATOM 1276 O O . TYR A 1 156 ? -0.197 3.226 -24.935 1.00 92.25 156 TYR A O 1
ATOM 1284 N N . TYR A 1 157 ? 0.891 1.258 -25.078 1.00 94.44 157 TYR A N 1
ATOM 1285 C CA . TYR A 1 157 ? 2.236 1.753 -24.820 1.00 94.44 157 TYR A CA 1
ATOM 1286 C C . TYR A 1 157 ? 3.263 0.905 -25.596 1.00 94.44 157 TYR A C 1
ATOM 1288 O O . TYR A 1 157 ? 2.946 -0.217 -25.991 1.00 94.44 157 TYR A O 1
ATOM 1296 N N . PRO A 1 158 ? 4.474 1.428 -25.874 1.00 94.50 158 PRO A N 1
ATOM 1297 C CA . PRO A 1 158 ? 5.519 0.666 -26.558 1.00 94.50 158 PRO A CA 1
ATOM 1298 C C . PRO A 1 158 ? 5.929 -0.596 -25.786 1.00 94.50 158 PRO A C 1
ATOM 1300 O O . PRO A 1 158 ? 6.145 -0.523 -24.581 1.00 94.50 158 PRO A O 1
ATOM 1303 N N . GLU A 1 159 ? 6.144 -1.717 -26.481 1.00 92.88 159 GLU A N 1
ATOM 1304 C CA . GLU A 1 159 ? 6.561 -3.000 -25.875 1.00 92.88 159 GLU A CA 1
ATOM 1305 C C . GLU A 1 159 ? 7.852 -2.893 -25.045 1.00 92.88 159 GLU A C 1
ATOM 1307 O O . GLU A 1 159 ? 8.039 -3.622 -24.074 1.00 92.88 159 GLU A O 1
ATOM 1312 N N . SER A 1 160 ? 8.733 -1.939 -25.369 1.00 94.25 160 SER A N 1
ATOM 1313 C CA . SER A 1 160 ? 9.942 -1.675 -24.580 1.00 94.25 160 SER A CA 1
ATOM 1314 C C . SER A 1 160 ? 9.642 -1.300 -23.126 1.00 94.25 160 SER A C 1
ATOM 1316 O O . SER A 1 160 ? 10.450 -1.584 -22.246 1.00 94.25 160 SER A O 1
ATOM 1318 N N . TRP A 1 161 ? 8.465 -0.735 -22.838 1.00 96.69 161 TRP A N 1
ATOM 1319 C CA . TRP A 1 161 ? 8.068 -0.443 -21.462 1.00 96.69 161 TRP A CA 1
ATOM 1320 C C . TRP A 1 161 ? 7.825 -1.721 -20.655 1.00 96.69 161 TRP A C 1
ATOM 1322 O O . TRP A 1 161 ? 8.077 -1.733 -19.453 1.00 96.69 161 TRP A O 1
ATOM 1332 N N . ASP A 1 162 ? 7.361 -2.806 -21.289 1.00 92.44 162 ASP A N 1
ATOM 1333 C CA . ASP A 1 162 ? 7.206 -4.095 -20.611 1.00 92.44 162 ASP A CA 1
ATOM 1334 C C . ASP A 1 162 ? 8.561 -4.718 -20.271 1.00 92.44 162 ASP A C 1
ATOM 1336 O O . ASP A 1 162 ? 8.661 -5.384 -19.237 1.00 92.44 162 ASP A O 1
ATOM 1340 N N . ALA A 1 163 ? 9.582 -4.511 -21.107 1.00 91.38 163 ALA A N 1
ATOM 1341 C CA . ALA A 1 163 ? 10.935 -4.999 -20.850 1.00 91.38 163 ALA A CA 1
ATOM 1342 C C . ALA A 1 163 ? 11.559 -4.283 -19.643 1.00 91.38 163 ALA A C 1
ATOM 1344 O O . ALA A 1 163 ? 12.013 -4.937 -18.707 1.00 91.38 163 ALA A O 1
ATOM 1345 N N . ASP A 1 164 ? 11.482 -2.951 -19.624 1.00 89.12 164 ASP A N 1
ATOM 1346 C CA . ASP A 1 164 ? 12.133 -2.130 -18.595 1.00 89.12 164 ASP A CA 1
ATOM 1347 C C . ASP A 1 164 ? 11.249 -1.877 -17.360 1.00 89.12 164 ASP A C 1
ATOM 1349 O O . ASP A 1 164 ? 11.695 -1.280 -16.380 1.00 89.12 164 ASP A O 1
ATOM 1353 N N . LYS A 1 165 ? 9.973 -2.284 -17.412 1.00 93.50 165 LYS A N 1
ATOM 1354 C CA . LYS A 1 165 ? 8.933 -1.992 -16.406 1.00 93.50 165 LYS A CA 1
ATOM 1355 C C . LYS A 1 165 ? 8.799 -0.500 -16.075 1.00 93.50 165 LYS A C 1
ATOM 1357 O O . LYS A 1 165 ? 8.458 -0.129 -14.950 1.00 93.50 165 LYS A O 1
ATOM 1362 N N . GLN A 1 166 ? 9.035 0.359 -17.063 1.00 96.94 166 GLN A N 1
ATOM 1363 C CA . GLN A 1 166 ? 8.963 1.813 -16.936 1.00 96.94 166 GLN A CA 1
ATOM 1364 C C . GLN A 1 166 ? 8.756 2.487 -18.293 1.00 96.94 166 GLN A C 1
ATOM 1366 O O . GLN A 1 166 ? 8.989 1.896 -19.344 1.00 96.94 166 GLN A O 1
ATOM 1371 N N . ALA A 1 167 ? 8.356 3.756 -18.270 1.00 96.06 167 ALA A N 1
ATOM 1372 C CA . ALA A 1 167 ? 8.228 4.547 -19.476 1.00 96.06 167 ALA A CA 1
ATOM 1373 C C . ALA A 1 167 ? 9.567 4.807 -20.176 1.00 96.06 167 ALA A C 1
ATOM 1375 O O . ALA A 1 167 ? 10.560 5.183 -19.555 1.00 96.06 167 ALA A O 1
ATOM 1376 N N . GLY A 1 168 ? 9.560 4.675 -21.500 1.00 95.12 168 GLY A N 1
ATOM 1377 C CA . GLY A 1 168 ? 10.697 4.986 -22.358 1.00 95.12 168 GLY A CA 1
ATOM 1378 C C . GLY A 1 168 ? 11.087 6.469 -22.328 1.00 95.12 168 GLY A C 1
ATOM 1379 O O . GLY A 1 168 ? 10.264 7.357 -22.084 1.00 95.12 168 GLY A O 1
ATOM 1380 N N . ARG A 1 169 ? 12.361 6.739 -22.636 1.00 93.75 169 ARG A N 1
ATOM 1381 C CA . ARG A 1 169 ? 12.963 8.085 -22.579 1.00 93.75 169 ARG A CA 1
ATOM 1382 C C . ARG A 1 169 ? 12.242 9.116 -23.444 1.00 93.75 169 ARG A C 1
ATOM 1384 O O . ARG A 1 169 ? 12.104 10.258 -23.017 1.00 93.75 169 ARG A O 1
ATOM 1391 N N . ASP A 1 170 ? 11.762 8.715 -24.618 1.00 93.44 170 ASP A N 1
ATOM 1392 C CA . ASP A 1 170 ? 11.061 9.620 -25.535 1.00 93.44 170 ASP A CA 1
ATOM 1393 C C . ASP A 1 170 ? 9.784 10.176 -24.905 1.00 93.44 170 ASP A C 1
ATOM 1395 O O . ASP A 1 170 ? 9.540 11.383 -24.931 1.00 93.44 170 ASP A O 1
ATOM 1399 N N . TRP A 1 171 ? 9.001 9.308 -24.259 1.00 95.75 171 TRP A N 1
ATOM 1400 C CA . TRP A 1 171 ? 7.797 9.730 -23.552 1.00 95.75 171 TRP A CA 1
ATOM 1401 C C . TRP A 1 171 ? 8.135 10.601 -22.343 1.00 95.75 171 TRP A C 1
ATOM 1403 O O . TRP A 1 171 ? 7.507 11.643 -22.159 1.00 95.75 171 TRP A O 1
ATOM 1413 N N . LEU A 1 172 ? 9.151 10.222 -21.557 1.00 96.50 172 LEU A N 1
ATOM 1414 C CA . LEU A 1 172 ? 9.585 10.998 -20.391 1.00 96.50 172 LEU A CA 1
ATOM 1415 C C . LEU A 1 172 ? 10.032 12.406 -20.768 1.00 96.50 172 LEU A C 1
ATOM 1417 O O . LEU A 1 172 ? 9.689 13.353 -20.067 1.00 96.50 172 LEU A O 1
ATOM 1421 N N . LYS A 1 173 ? 10.753 12.555 -21.881 1.00 94.62 173 LYS A N 1
ATOM 1422 C CA . LYS A 1 173 ? 11.178 13.859 -22.387 1.00 94.62 173 LYS A CA 1
ATOM 1423 C C . LYS A 1 173 ? 9.974 14.740 -22.714 1.00 94.62 173 LYS A C 1
ATOM 1425 O O . LYS A 1 173 ? 9.907 15.876 -22.256 1.00 94.62 173 LYS A O 1
ATOM 1430 N N . SER A 1 174 ? 8.995 14.214 -23.451 1.00 94.31 174 SER A N 1
ATOM 1431 C CA . SER A 1 174 ? 7.784 14.977 -23.770 1.00 94.31 174 SER A CA 1
ATOM 1432 C C . SER A 1 174 ? 6.931 15.276 -22.532 1.00 94.31 174 SER A C 1
ATOM 1434 O O . SER A 1 174 ? 6.368 16.363 -22.427 1.00 94.31 174 SER A O 1
ATOM 1436 N N . PHE A 1 175 ? 6.844 14.341 -21.580 1.00 95.81 175 PHE A N 1
ATOM 1437 C CA . PHE A 1 175 ? 6.181 14.562 -20.294 1.00 95.81 175 PHE A CA 1
ATOM 1438 C C . PHE A 1 175 ? 6.851 15.700 -19.516 1.00 95.81 175 PHE A C 1
ATOM 1440 O O . PHE A 1 175 ? 6.169 16.581 -18.990 1.00 95.81 175 PHE A O 1
ATOM 1447 N N . GLU A 1 176 ? 8.184 15.700 -19.463 1.00 96.06 176 GLU A N 1
ATOM 1448 C CA . GLU A 1 176 ? 8.973 16.730 -18.795 1.00 96.06 176 GLU A CA 1
ATOM 1449 C C . GLU A 1 176 ? 8.767 18.104 -19.432 1.00 96.06 176 GLU A C 1
ATOM 1451 O O . GLU A 1 176 ? 8.609 19.095 -18.727 1.00 96.06 176 GLU A O 1
ATOM 1456 N N . GLU A 1 177 ? 8.739 18.172 -20.763 1.00 95.00 177 GLU A N 1
ATOM 1457 C CA . GLU A 1 177 ? 8.487 19.412 -21.495 1.00 95.00 177 GLU A CA 1
ATOM 1458 C C . GLU A 1 177 ? 7.099 19.985 -21.182 1.00 95.00 177 GLU A C 1
ATOM 1460 O O . GLU A 1 177 ? 6.986 21.186 -20.936 1.00 95.00 177 GLU A O 1
ATOM 1465 N N . ARG A 1 178 ? 6.060 19.138 -21.126 1.00 95.19 178 ARG A N 1
ATOM 1466 C CA . ARG A 1 178 ? 4.683 19.558 -20.807 1.00 95.19 178 ARG A CA 1
ATOM 1467 C C . ARG A 1 178 ? 4.478 19.960 -19.347 1.00 95.19 178 ARG A C 1
ATOM 1469 O O . ARG A 1 178 ? 3.634 20.805 -19.077 1.00 95.19 178 ARG A O 1
ATOM 1476 N N . ASN A 1 179 ? 5.229 19.365 -18.421 1.00 95.38 179 ASN A N 1
ATOM 1477 C CA . ASN A 1 179 ? 5.040 19.533 -16.974 1.00 95.38 179 ASN A CA 1
ATOM 1478 C C . ASN A 1 179 ? 6.264 20.158 -16.287 1.00 95.38 179 ASN A C 1
ATOM 1480 O O . ASN A 1 179 ? 6.530 19.904 -15.107 1.00 95.38 179 ASN A O 1
ATOM 1484 N N . ARG A 1 180 ? 7.050 20.940 -17.035 1.00 94.62 180 ARG A N 1
ATOM 1485 C CA . ARG A 1 180 ? 8.336 21.481 -16.580 1.00 94.62 180 ARG A CA 1
ATOM 1486 C C . ARG A 1 180 ? 8.195 22.254 -15.272 1.00 94.62 180 ARG A C 1
ATOM 1488 O O . ARG A 1 180 ? 8.956 22.010 -14.337 1.00 94.62 180 ARG A O 1
ATOM 1495 N N . ASP A 1 181 ? 7.225 23.159 -15.201 1.00 93.88 181 ASP A N 1
ATOM 1496 C CA . ASP A 1 181 ? 7.052 24.051 -14.055 1.00 93.88 181 ASP A CA 1
ATOM 1497 C C . ASP A 1 181 ? 6.663 23.273 -12.793 1.00 93.88 181 ASP A C 1
ATOM 1499 O O . ASP A 1 181 ? 7.167 23.540 -11.703 1.00 93.88 181 ASP A O 1
ATOM 1503 N N . GLU A 1 182 ? 5.805 22.265 -12.925 1.00 94.31 182 GLU A N 1
ATOM 1504 C CA . GLU A 1 182 ? 5.378 21.397 -11.829 1.00 94.31 182 GLU A CA 1
ATOM 1505 C C . GLU A 1 182 ? 6.531 20.526 -11.334 1.00 94.31 182 GLU A C 1
ATOM 1507 O O . GLU A 1 182 ? 6.736 20.410 -10.126 1.00 94.31 182 GLU A O 1
ATOM 1512 N N . ILE A 1 183 ? 7.325 19.956 -12.243 1.00 93.56 183 ILE A N 1
ATOM 1513 C CA . ILE A 1 183 ? 8.503 19.158 -11.884 1.00 93.56 183 ILE A CA 1
ATOM 1514 C C . ILE A 1 183 ? 9.529 20.020 -11.143 1.00 93.56 183 ILE A C 1
ATOM 1516 O O . ILE A 1 183 ? 10.061 19.578 -10.123 1.00 93.56 183 ILE A O 1
ATOM 1520 N N . LEU A 1 184 ? 9.763 21.257 -11.596 1.00 90.19 184 LEU A N 1
ATOM 1521 C CA . LEU A 1 184 ? 10.656 22.201 -10.920 1.00 90.19 184 LEU A CA 1
ATOM 1522 C C . LEU A 1 184 ? 10.143 22.576 -9.524 1.00 90.19 184 LEU A C 1
ATOM 1524 O O . LEU A 1 184 ? 10.918 22.578 -8.574 1.00 90.19 184 LEU A O 1
ATOM 1528 N N . LYS A 1 185 ? 8.833 22.797 -9.349 1.00 90.88 185 LYS A N 1
ATOM 1529 C CA . LYS A 1 185 ? 8.234 23.019 -8.016 1.00 90.88 185 LYS A CA 1
ATOM 1530 C C . LYS A 1 185 ? 8.410 21.810 -7.088 1.00 90.88 185 LYS A C 1
ATOM 1532 O O . LYS A 1 185 ? 8.459 21.970 -5.871 1.00 90.88 185 LYS A O 1
ATOM 1537 N N . LEU A 1 186 ? 8.456 20.598 -7.646 1.00 88.06 186 LEU A N 1
ATOM 1538 C CA . LEU A 1 186 ? 8.634 19.354 -6.895 1.00 88.06 186 LEU A CA 1
ATOM 1539 C C . LEU A 1 186 ? 10.099 19.009 -6.599 1.00 88.06 186 LEU A C 1
ATOM 1541 O O . LEU A 1 186 ? 10.327 18.136 -5.759 1.00 88.06 186 LEU A O 1
ATOM 1545 N N . SER A 1 187 ? 11.051 19.636 -7.294 1.00 86.31 187 SER A N 1
ATOM 1546 C CA . SER A 1 187 ? 12.487 19.408 -7.146 1.00 86.31 187 SER A CA 1
ATOM 1547 C C . SER A 1 187 ? 13.184 20.670 -6.657 1.00 86.31 187 SER A C 1
ATOM 1549 O O . SER A 1 187 ? 13.601 21.484 -7.482 1.00 86.31 187 SER A O 1
ATOM 1551 N N . PRO A 1 188 ? 13.426 20.822 -5.346 1.00 72.19 188 PRO A N 1
ATOM 1552 C CA . PRO A 1 188 ? 14.495 21.704 -4.905 1.00 72.19 188 PRO A CA 1
ATOM 1553 C C . PRO A 1 188 ? 15.800 21.290 -5.594 1.00 72.19 188 PRO A C 1
ATOM 1555 O O . PRO A 1 188 ? 16.006 20.107 -5.887 1.00 72.19 188 PRO A O 1
ATOM 1558 N N . ILE A 1 189 ? 16.647 22.272 -5.896 1.00 65.00 189 ILE A N 1
ATOM 1559 C CA . ILE A 1 189 ? 17.964 22.057 -6.503 1.00 65.00 189 ILE A CA 1
ATOM 1560 C C . ILE A 1 189 ? 18.697 20.988 -5.686 1.00 65.00 189 ILE A C 1
ATOM 1562 O O . ILE A 1 189 ? 18.730 21.055 -4.457 1.00 65.00 189 ILE A O 1
ATOM 1566 N N . CYS A 1 190 ? 19.225 19.966 -6.355 1.00 57.50 190 CYS A N 1
ATOM 1567 C CA . CYS A 1 190 ? 19.897 18.879 -5.664 1.00 57.50 190 CYS A CA 1
ATOM 1568 C C . CYS A 1 190 ? 21.293 19.331 -5.230 1.00 57.50 190 CYS A C 1
ATOM 1570 O O . CYS A 1 190 ? 22.103 19.715 -6.069 1.00 57.50 190 CYS A O 1
ATOM 1572 N N . GLU A 1 191 ? 21.614 19.222 -3.940 1.00 57.03 191 GLU A N 1
ATOM 1573 C CA . GLU A 1 191 ? 22.974 19.479 -3.434 1.00 57.03 191 GLU A CA 1
ATOM 1574 C C . GLU A 1 191 ? 24.027 18.551 -4.081 1.00 57.03 191 GLU A C 1
ATOM 1576 O O . GLU A 1 191 ? 25.201 18.911 -4.195 1.00 57.03 191 GLU A O 1
ATOM 1581 N N . ALA A 1 192 ? 23.605 17.386 -4.593 1.00 58.97 192 ALA A N 1
ATOM 1582 C CA . ALA A 1 192 ? 24.468 16.482 -5.353 1.00 58.97 192 ALA A CA 1
ATOM 1583 C C . ALA A 1 192 ? 24.897 17.055 -6.718 1.00 58.97 192 ALA A C 1
ATOM 1585 O O . ALA A 1 192 ? 26.000 16.758 -7.170 1.00 58.97 192 ALA A O 1
ATOM 1586 N N . GLU A 1 193 ? 24.080 17.904 -7.356 1.00 54.53 193 GLU A N 1
ATOM 1587 C CA . GLU A 1 193 ? 24.446 18.565 -8.621 1.00 54.53 193 GLU A CA 1
ATOM 1588 C C . GLU A 1 193 ? 25.433 19.722 -8.381 1.00 54.53 193 GLU A C 1
ATOM 1590 O O . GLU A 1 193 ? 26.347 19.915 -9.179 1.00 54.53 193 GLU A O 1
ATOM 1595 N N . LEU A 1 194 ? 25.358 20.406 -7.228 1.00 56.53 194 LEU A N 1
ATOM 1596 C CA . LEU A 1 194 ? 26.369 21.402 -6.833 1.00 56.53 194 LEU A CA 1
ATOM 1597 C C . LEU A 1 194 ? 27.751 20.786 -6.567 1.00 56.53 194 LEU A C 1
ATOM 1599 O O . LEU A 1 194 ? 28.773 21.448 -6.741 1.00 56.53 194 LEU A O 1
ATOM 1603 N N . SER A 1 195 ? 27.794 19.520 -6.154 1.00 55.34 195 SER A N 1
ATOM 1604 C CA . SER A 1 195 ? 29.050 18.843 -5.812 1.00 55.34 195 SER A CA 1
ATOM 1605 C C . SER A 1 195 ? 29.824 18.354 -7.045 1.00 55.34 195 SER A C 1
ATOM 1607 O O . SER A 1 195 ? 31.027 18.123 -6.956 1.00 55.34 195 SER A O 1
ATOM 1609 N N . GLN A 1 196 ? 29.168 18.227 -8.204 1.00 53.72 196 GLN A N 1
ATOM 1610 C CA . GLN A 1 196 ? 29.781 17.705 -9.433 1.00 53.72 196 GLN A CA 1
ATOM 1611 C C . GLN A 1 196 ? 30.273 18.795 -10.403 1.00 53.72 196 GLN A C 1
ATOM 1613 O O . GLN A 1 196 ? 31.121 18.511 -11.245 1.00 53.72 196 GLN A O 1
ATOM 1618 N N . GLU A 1 197 ? 29.845 20.057 -10.266 1.00 52.78 197 GLU A N 1
ATOM 1619 C CA . GLU A 1 197 ? 30.336 21.147 -11.133 1.00 52.78 197 GLU A CA 1
ATOM 1620 C C . GLU A 1 197 ? 31.799 21.556 -10.864 1.00 52.78 197 GLU A C 1
ATOM 1622 O O . GLU A 1 197 ? 32.417 22.213 -11.702 1.00 52.78 197 GLU A O 1
ATOM 1627 N N . THR A 1 198 ? 32.404 21.134 -9.746 1.00 51.28 198 THR A N 1
ATOM 1628 C CA . THR A 1 198 ? 33.812 21.454 -9.426 1.00 51.28 198 THR A CA 1
ATOM 1629 C C . THR A 1 198 ? 34.819 20.357 -9.773 1.00 51.28 198 THR A C 1
ATOM 1631 O O . THR A 1 198 ? 36.022 20.606 -9.713 1.00 51.28 198 THR A O 1
ATOM 1634 N N . THR A 1 199 ? 34.388 19.166 -10.203 1.00 52.25 199 THR A N 1
ATOM 1635 C CA . THR A 1 199 ? 35.314 18.083 -10.578 1.00 52.25 199 THR A CA 1
ATOM 1636 C C . THR A 1 199 ? 34.864 17.339 -11.837 1.00 52.25 199 THR A C 1
ATOM 1638 O O . THR A 1 199 ? 33.981 16.497 -11.794 1.00 52.25 199 THR A O 1
ATOM 1641 N N . ASN A 1 200 ? 35.587 17.599 -12.934 1.00 44.34 200 ASN A N 1
ATOM 1642 C CA . ASN A 1 200 ? 35.700 16.824 -14.186 1.00 44.34 200 ASN A CA 1
ATOM 1643 C C . ASN A 1 200 ? 34.983 17.346 -15.442 1.00 44.34 200 ASN A C 1
ATOM 1645 O O . ASN A 1 200 ? 33.914 16.899 -15.845 1.00 44.34 200 ASN A O 1
ATOM 1649 N N . ARG A 1 201 ? 35.751 18.133 -16.210 1.00 51.34 201 ARG A N 1
ATOM 1650 C CA . ARG A 1 201 ? 35.902 17.901 -17.655 1.00 51.34 201 ARG A CA 1
ATOM 1651 C C . ARG A 1 201 ? 36.631 16.565 -17.865 1.00 51.34 201 ARG A C 1
ATOM 1653 O O . ARG A 1 201 ? 37.656 16.341 -17.237 1.00 51.34 201 ARG A O 1
ATOM 1660 N N . GLN A 1 202 ? 36.147 15.764 -18.816 1.00 53.34 202 GLN A N 1
ATOM 1661 C CA . GLN A 1 202 ? 36.731 14.511 -19.332 1.00 53.34 202 GLN A CA 1
ATOM 1662 C C . GLN A 1 202 ? 36.529 13.240 -18.486 1.00 53.34 202 GLN A C 1
ATOM 1664 O O . GLN A 1 202 ? 37.483 12.600 -18.056 1.00 53.34 202 GLN A O 1
ATOM 1669 N N . ARG A 1 203 ? 35.282 12.764 -18.398 1.00 45.25 203 ARG A N 1
ATOM 1670 C CA . ARG A 1 203 ? 35.010 11.316 -18.444 1.00 45.25 203 ARG A CA 1
ATOM 1671 C C . ARG A 1 203 ? 33.889 11.021 -19.437 1.00 45.25 203 ARG A C 1
ATOM 1673 O O . ARG A 1 203 ? 32.953 11.801 -19.577 1.00 45.25 203 ARG A O 1
ATOM 1680 N N . SER A 1 204 ? 34.068 9.939 -20.189 1.00 48.28 204 SER A N 1
ATOM 1681 C CA . SER A 1 204 ? 33.172 9.474 -21.251 1.00 48.28 204 SER A CA 1
ATOM 1682 C C . SER A 1 204 ? 31.853 8.942 -20.656 1.00 48.28 204 SER A C 1
ATOM 1684 O O . SER A 1 204 ? 31.924 8.054 -19.809 1.00 48.28 204 SER A O 1
ATOM 1686 N N . PRO A 1 205 ? 30.666 9.408 -21.098 1.00 47.72 205 PRO A N 1
ATOM 1687 C CA . PRO A 1 205 ? 29.361 9.017 -20.532 1.00 47.72 205 PRO A CA 1
ATOM 1688 C C . PRO A 1 205 ? 28.863 7.592 -20.841 1.00 47.72 205 PRO A C 1
ATOM 1690 O O . PRO A 1 205 ? 27.716 7.277 -20.528 1.00 47.72 205 PRO A O 1
ATOM 1693 N N . LEU A 1 206 ? 29.652 6.748 -21.513 1.00 43.34 206 LEU A N 1
ATOM 1694 C CA . LEU A 1 206 ? 29.154 5.496 -22.106 1.00 43.34 206 LEU A CA 1
ATOM 1695 C C . LEU A 1 206 ? 29.417 4.219 -21.292 1.00 43.34 206 LEU A C 1
ATOM 1697 O O . LEU A 1 206 ? 28.844 3.190 -21.634 1.00 43.34 206 LEU A O 1
ATOM 1701 N N . GLU A 1 207 ? 30.190 4.268 -20.204 1.00 43.09 207 GLU A N 1
ATOM 1702 C CA . GLU A 1 207 ? 30.453 3.081 -19.362 1.00 43.09 207 GLU A CA 1
ATOM 1703 C C . GLU A 1 207 ? 29.757 3.112 -17.988 1.00 43.09 207 GLU A C 1
ATOM 1705 O O . GLU A 1 207 ? 29.716 2.097 -17.303 1.00 43.09 207 GLU A O 1
ATOM 1710 N N . GLU A 1 208 ? 29.125 4.224 -17.596 1.00 46.06 208 GLU A N 1
ATOM 1711 C CA . GLU A 1 208 ? 28.542 4.389 -16.247 1.00 46.06 208 GLU A CA 1
ATOM 1712 C C . GLU A 1 208 ? 27.027 4.102 -16.160 1.00 46.06 208 GLU A C 1
ATOM 1714 O O . GLU A 1 208 ? 26.410 4.307 -15.119 1.00 46.06 208 GLU A O 1
ATOM 1719 N N . ILE A 1 209 ? 26.398 3.618 -17.240 1.00 43.59 209 ILE A N 1
ATOM 1720 C CA . ILE A 1 209 ? 24.939 3.378 -17.285 1.00 43.59 209 ILE A CA 1
ATOM 1721 C C . ILE A 1 209 ? 24.563 1.912 -16.978 1.00 43.59 209 ILE A C 1
ATOM 1723 O O . ILE A 1 209 ? 23.386 1.626 -16.775 1.00 43.59 209 ILE A O 1
ATOM 1727 N N . PHE A 1 210 ? 25.525 0.986 -16.870 1.00 38.56 210 PHE A N 1
ATOM 1728 C CA . PHE A 1 210 ? 25.234 -0.458 -16.786 1.00 38.56 210 PHE A CA 1
ATOM 1729 C C . PHE A 1 210 ? 25.720 -1.201 -15.528 1.00 38.56 210 PHE A C 1
ATOM 1731 O O . PHE A 1 210 ? 25.655 -2.424 -15.495 1.00 38.56 210 PHE A O 1
ATOM 1738 N N . THR A 1 211 ? 26.134 -0.502 -14.468 1.00 39.50 211 THR A N 1
ATOM 1739 C CA . THR A 1 211 ? 26.502 -1.134 -13.177 1.00 39.50 211 THR A CA 1
ATOM 1740 C C . THR A 1 211 ? 25.780 -0.538 -11.969 1.00 39.50 211 THR A C 1
ATOM 1742 O O . THR A 1 211 ? 26.232 -0.671 -10.839 1.00 39.50 211 THR A O 1
ATOM 1745 N N . LEU A 1 212 ? 24.610 0.067 -12.185 1.00 43.00 212 LEU A N 1
ATOM 1746 C CA . LEU A 1 212 ? 23.612 0.254 -11.128 1.00 43.00 212 LEU A CA 1
ATOM 1747 C C . LEU A 1 212 ? 22.662 -0.954 -11.112 1.00 43.00 212 LEU A C 1
ATOM 1749 O O . LEU A 1 212 ? 21.443 -0.800 -11.086 1.00 43.00 212 LEU A O 1
ATOM 1753 N N . GLU A 1 213 ? 23.214 -2.171 -11.087 1.00 48.34 213 GLU A N 1
ATOM 1754 C CA . GLU A 1 213 ? 22.614 -3.195 -10.230 1.00 48.34 213 GLU A CA 1
ATOM 1755 C C . GLU A 1 213 ? 22.832 -2.680 -8.811 1.00 48.34 213 GLU A C 1
ATOM 1757 O O . GLU A 1 213 ? 23.823 -2.985 -8.157 1.00 48.34 213 GLU A O 1
ATOM 1762 N N . GLU A 1 214 ? 21.952 -1.746 -8.444 1.00 51.53 214 GLU A N 1
ATOM 1763 C CA . GLU A 1 214 ? 21.813 -1.129 -7.140 1.00 51.53 214 GLU A CA 1
ATOM 1764 C C . GLU A 1 214 ? 22.136 -2.205 -6.107 1.00 51.53 214 GLU A C 1
ATOM 1766 O O . GLU A 1 214 ? 21.515 -3.277 -6.121 1.00 51.53 214 GLU A O 1
ATOM 1771 N N . GLU A 1 215 ? 23.138 -1.940 -5.265 1.00 55.00 215 GLU A N 1
ATOM 1772 C CA . GLU A 1 215 ? 23.337 -2.629 -3.996 1.00 55.00 215 GLU A CA 1
ATOM 1773 C C . GLU A 1 215 ? 22.038 -2.447 -3.207 1.00 55.00 215 GLU A C 1
ATOM 1775 O O . GLU A 1 215 ? 21.889 -1.549 -2.384 1.00 55.00 215 GLU A O 1
ATOM 1780 N N . LEU A 1 216 ? 21.027 -3.241 -3.556 1.00 59.50 216 LEU A N 1
ATOM 1781 C CA . LEU A 1 216 ? 19.808 -3.387 -2.803 1.00 59.50 216 LEU A CA 1
ATOM 1782 C C . LEU A 1 216 ? 20.289 -3.980 -1.495 1.00 59.50 216 LEU A C 1
ATOM 1784 O O . LEU A 1 216 ? 20.588 -5.176 -1.439 1.00 59.50 216 LEU A O 1
ATOM 1788 N N . GLU A 1 217 ? 20.440 -3.090 -0.515 1.00 73.44 217 GLU A N 1
ATOM 1789 C CA . GLU A 1 217 ? 20.709 -3.395 0.880 1.00 73.44 217 GLU A CA 1
ATOM 1790 C C . GLU A 1 217 ? 19.979 -4.692 1.227 1.00 73.44 217 GLU A C 1
ATOM 1792 O O . GLU A 1 217 ? 18.777 -4.835 0.969 1.00 73.44 217 GLU A O 1
ATOM 1797 N N . GLU A 1 218 ? 20.732 -5.685 1.703 1.00 89.06 218 GLU A N 1
ATOM 1798 C CA . GLU A 1 218 ? 20.150 -6.973 2.045 1.00 89.06 218 GLU A CA 1
ATOM 1799 C C . GLU A 1 218 ? 19.059 -6.749 3.101 1.00 89.06 218 GLU A C 1
ATOM 1801 O O . GLU A 1 218 ? 19.337 -6.300 4.209 1.00 89.06 218 GLU A O 1
ATOM 1806 N N . ILE A 1 219 ? 17.803 -7.046 2.741 1.00 94.25 219 ILE A N 1
ATOM 1807 C CA . ILE A 1 219 ? 16.622 -6.847 3.609 1.00 94.25 219 ILE A CA 1
ATOM 1808 C C . ILE A 1 219 ? 16.759 -7.643 4.916 1.00 94.25 219 ILE A C 1
ATOM 1810 O O . ILE A 1 219 ? 16.240 -7.244 5.960 1.00 94.25 219 ILE A O 1
ATOM 1814 N N . PHE A 1 220 ? 17.446 -8.783 4.830 1.00 95.62 220 PHE A N 1
ATOM 1815 C CA . PHE A 1 220 ? 17.744 -9.678 5.932 1.00 95.62 220 PHE A CA 1
ATOM 1816 C C . PHE A 1 220 ? 19.220 -10.030 5.918 1.00 95.62 220 PHE A C 1
ATOM 1818 O O . PHE A 1 220 ? 19.790 -10.336 4.871 1.00 95.62 220 PHE A O 1
ATOM 1825 N N . THR A 1 221 ? 19.804 -10.070 7.104 1.00 95.69 221 THR A N 1
ATOM 1826 C CA . THR A 1 221 ? 21.092 -10.713 7.332 1.00 95.69 221 THR A CA 1
ATOM 1827 C C . THR A 1 221 ? 20.985 -12.222 7.090 1.00 95.69 221 THR A C 1
ATOM 1829 O O . THR A 1 221 ? 19.921 -12.828 7.237 1.00 95.69 221 THR A O 1
ATOM 1832 N N . MET A 1 222 ? 22.114 -12.874 6.802 1.00 96.19 222 MET A N 1
ATOM 1833 C CA . MET A 1 222 ? 22.161 -14.336 6.646 1.00 96.19 222 MET A CA 1
ATOM 1834 C C . MET A 1 222 ? 21.582 -15.105 7.846 1.00 96.19 222 MET A C 1
ATOM 1836 O O . MET A 1 222 ? 21.004 -16.175 7.663 1.00 96.19 222 MET A O 1
ATOM 1840 N N . GLU A 1 223 ? 21.725 -14.583 9.067 1.00 97.25 223 GLU A N 1
ATOM 1841 C CA . GLU A 1 223 ? 21.176 -15.215 10.274 1.00 97.25 223 GLU A CA 1
ATOM 1842 C C . GLU A 1 223 ? 19.645 -15.093 10.336 1.00 97.25 223 GLU A C 1
ATOM 1844 O O . GLU A 1 223 ? 18.951 -16.062 10.652 1.00 97.25 223 GLU A O 1
ATOM 1849 N N . GLU A 1 224 ? 19.095 -13.936 9.960 1.00 96.81 224 GLU A N 1
ATOM 1850 C CA . GLU A 1 224 ? 17.646 -13.738 9.846 1.00 96.81 224 GLU A CA 1
ATOM 1851 C C . GLU A 1 224 ? 17.040 -14.623 8.754 1.00 96.81 224 GLU A C 1
ATOM 1853 O O . GLU A 1 224 ? 15.981 -15.215 8.967 1.00 96.81 224 GLU A O 1
ATOM 1858 N N . GLU A 1 225 ? 17.727 -14.790 7.621 1.00 97.69 225 GLU A N 1
ATOM 1859 C CA . GLU A 1 225 ? 17.299 -15.706 6.561 1.00 97.69 225 GLU A CA 1
ATOM 1860 C C . GLU A 1 225 ? 17.305 -17.173 7.014 1.00 97.69 225 GLU A C 1
ATOM 1862 O O . GLU A 1 225 ? 16.353 -17.908 6.743 1.00 97.69 225 GLU A O 1
ATOM 1867 N N . ARG A 1 226 ? 18.331 -17.610 7.760 1.00 97.38 226 ARG A N 1
ATOM 1868 C CA . ARG A 1 226 ? 18.353 -18.957 8.361 1.00 97.38 226 ARG A CA 1
ATOM 1869 C C . ARG A 1 226 ? 17.203 -19.148 9.350 1.00 97.38 226 ARG A C 1
ATOM 1871 O O . ARG A 1 226 ? 16.598 -20.221 9.382 1.00 97.38 226 ARG A O 1
ATOM 1878 N N . SER A 1 227 ? 16.887 -18.115 10.130 1.00 97.62 227 SER A N 1
ATOM 1879 C CA . SER A 1 227 ? 15.751 -18.113 11.054 1.00 97.62 227 SER A CA 1
ATOM 1880 C C . SER A 1 227 ? 14.414 -18.234 10.308 1.00 97.62 227 SER A C 1
ATOM 1882 O O . SER A 1 227 ? 13.607 -19.102 10.642 1.00 97.62 227 SER A O 1
ATOM 1884 N N . LEU A 1 228 ? 14.217 -17.455 9.234 1.00 97.06 228 LEU A N 1
ATOM 1885 C CA . LEU A 1 228 ? 13.068 -17.568 8.322 1.00 97.06 228 LEU A CA 1
ATOM 1886 C C . LEU A 1 228 ? 12.935 -18.985 7.745 1.00 97.06 228 LEU A C 1
ATOM 1888 O O . LEU A 1 228 ? 11.852 -19.569 7.778 1.00 97.06 228 LEU A O 1
ATOM 1892 N N . LEU A 1 229 ? 14.039 -19.566 7.262 1.00 96.56 229 LEU A N 1
ATOM 1893 C CA . LEU A 1 229 ? 14.041 -20.909 6.683 1.00 96.56 229 LEU A CA 1
ATOM 1894 C C . LEU A 1 229 ? 13.669 -21.990 7.704 1.00 96.56 229 LEU A C 1
ATOM 1896 O O . LEU A 1 229 ? 13.010 -22.974 7.367 1.00 96.56 229 LEU A O 1
ATOM 1900 N N . LYS A 1 230 ? 14.122 -21.842 8.950 1.00 96.56 230 LYS A N 1
ATOM 1901 C CA . LYS A 1 230 ? 13.782 -22.770 10.028 1.00 96.56 230 LYS A CA 1
ATOM 1902 C C . LYS A 1 230 ? 12.290 -22.702 10.349 1.00 96.56 230 LYS A C 1
ATOM 1904 O O . LYS A 1 230 ? 11.635 -23.737 10.404 1.00 96.56 230 LYS A O 1
ATOM 1909 N N . GLU A 1 231 ? 11.755 -21.498 10.507 1.00 95.75 231 GLU A N 1
ATOM 1910 C CA . GLU A 1 231 ? 10.347 -21.292 10.841 1.00 95.75 231 GLU A CA 1
ATOM 1911 C C . GLU A 1 231 ? 9.412 -21.791 9.736 1.00 95.75 231 GLU A C 1
ATOM 1913 O O . GLU A 1 231 ? 8.447 -22.497 10.022 1.00 95.75 231 GLU A O 1
ATOM 1918 N N . VAL A 1 232 ? 9.735 -21.531 8.465 1.00 93.88 232 VAL A N 1
ATOM 1919 C CA . VAL A 1 232 ? 8.910 -22.020 7.353 1.00 93.88 232 VAL A CA 1
ATOM 1920 C C . VAL A 1 232 ? 8.934 -23.550 7.240 1.00 93.88 232 VAL A C 1
ATOM 1922 O O . VAL A 1 232 ? 7.930 -24.156 6.875 1.00 93.88 232 VAL A O 1
ATOM 1925 N N . LYS A 1 233 ? 10.046 -24.205 7.613 1.00 92.12 233 LYS A N 1
ATOM 1926 C CA . LYS A 1 233 ? 10.124 -25.674 7.701 1.00 92.12 233 LYS A CA 1
ATOM 1927 C C . LYS A 1 233 ? 9.230 -26.211 8.817 1.00 92.12 233 LYS A C 1
ATOM 1929 O O . LYS A 1 233 ? 8.480 -27.153 8.587 1.00 92.12 233 LYS A O 1
ATOM 1934 N N . GLU A 1 234 ? 9.245 -25.579 9.990 1.00 93.06 234 GLU A N 1
ATOM 1935 C CA . GLU A 1 234 ? 8.352 -25.941 11.098 1.00 93.06 234 GLU A CA 1
ATOM 1936 C C . GLU A 1 234 ? 6.868 -25.729 10.740 1.00 93.06 234 GLU A C 1
ATOM 1938 O O . GLU A 1 234 ? 6.012 -26.516 11.152 1.00 93.06 234 GLU A O 1
ATOM 1943 N N . LEU A 1 235 ? 6.546 -24.687 9.963 1.00 86.44 235 LEU A N 1
ATOM 1944 C CA . LEU A 1 235 ? 5.200 -24.462 9.427 1.00 86.44 235 LEU A CA 1
ATOM 1945 C C . LEU A 1 235 ? 4.816 -25.533 8.403 1.00 86.44 235 LEU A C 1
ATOM 1947 O O . LEU A 1 235 ? 3.715 -26.075 8.482 1.00 86.44 235 LEU A O 1
ATOM 1951 N N . ALA A 1 236 ? 5.722 -25.902 7.500 1.00 85.56 236 ALA A N 1
ATOM 1952 C CA . ALA A 1 236 ? 5.493 -26.943 6.502 1.00 85.56 236 ALA A CA 1
ATOM 1953 C C . ALA A 1 236 ? 5.252 -28.325 7.137 1.00 85.56 236 ALA A C 1
ATOM 1955 O O . ALA A 1 236 ? 4.347 -29.048 6.723 1.00 85.56 236 ALA A O 1
ATOM 1956 N N . GLU A 1 237 ? 5.977 -28.662 8.210 1.00 85.88 237 GLU A N 1
ATOM 1957 C CA . GLU A 1 237 ? 5.758 -29.889 8.993 1.00 85.88 237 GLU A CA 1
ATOM 1958 C C . GLU A 1 237 ? 4.386 -29.919 9.691 1.00 85.88 237 GLU A C 1
ATOM 1960 O O . GLU A 1 237 ? 3.802 -30.991 9.907 1.00 85.88 237 GLU A O 1
ATOM 1965 N N . LYS A 1 238 ? 3.845 -28.747 10.050 1.00 86.62 238 LYS A N 1
ATOM 1966 C CA . LYS A 1 238 ? 2.507 -28.586 10.650 1.00 86.62 238 LYS A CA 1
ATOM 1967 C C . LYS A 1 238 ? 1.395 -28.469 9.602 1.00 86.62 238 LYS A C 1
ATOM 1969 O O . LYS A 1 238 ? 0.257 -28.827 9.897 1.00 86.62 238 LYS A O 1
ATOM 1974 N N . GLY A 1 239 ? 1.721 -28.006 8.400 1.00 81.00 239 GLY A N 1
ATOM 1975 C CA . GLY A 1 239 ? 0.788 -27.757 7.309 1.00 81.00 239 GLY A CA 1
ATOM 1976 C C . GLY A 1 239 ? 0.347 -29.008 6.543 1.00 81.00 239 GLY A C 1
ATOM 1977 O O . GLY A 1 239 ? 0.574 -30.151 6.951 1.00 81.00 239 GLY A O 1
ATOM 1978 N N . PHE A 1 240 ? -0.320 -28.761 5.412 1.00 75.44 240 PHE A N 1
ATOM 1979 C CA . PHE A 1 240 ? -0.849 -29.785 4.500 1.00 75.44 240 PHE A CA 1
ATOM 1980 C C . PHE A 1 240 ? 0.162 -30.246 3.433 1.00 75.44 240 PHE A C 1
ATOM 1982 O O . PHE A 1 240 ? -0.077 -31.257 2.769 1.00 75.44 240 PHE A O 1
ATOM 1989 N N . CYS A 1 241 ? 1.257 -29.501 3.244 1.00 85.00 241 CYS A N 1
ATOM 1990 C CA . CYS A 1 241 ? 2.217 -29.679 2.158 1.00 85.00 241 CYS A CA 1
ATOM 1991 C C . CYS A 1 241 ? 3.635 -29.301 2.611 1.00 85.00 241 CYS A C 1
ATOM 1993 O O . CYS A 1 241 ? 3.848 -28.198 3.109 1.00 85.00 241 CYS A O 1
ATOM 1995 N N . ASP A 1 242 ? 4.597 -30.193 2.383 1.00 90.06 242 ASP A N 1
ATOM 1996 C CA . ASP A 1 242 ? 6.005 -30.052 2.770 1.00 90.06 242 ASP A CA 1
ATOM 1997 C C . ASP A 1 242 ? 6.960 -29.928 1.572 1.00 90.06 242 ASP A C 1
ATOM 1999 O O . ASP A 1 242 ? 8.175 -30.009 1.741 1.00 90.06 242 ASP A O 1
ATOM 2003 N N . CYS A 1 243 ? 6.441 -29.738 0.353 1.00 93.19 243 CYS A N 1
ATOM 2004 C CA . CYS A 1 243 ? 7.305 -29.601 -0.816 1.00 93.19 243 CYS A CA 1
ATOM 2005 C C . CYS A 1 243 ? 7.964 -28.223 -0.895 1.00 93.19 243 CYS A C 1
ATOM 2007 O O . CYS A 1 243 ? 7.414 -27.222 -0.432 1.00 93.19 243 CYS A O 1
ATOM 2009 N N . VAL A 1 244 ? 9.104 -28.156 -1.586 1.00 93.38 244 VAL A N 1
ATOM 2010 C CA . VAL A 1 244 ? 9.880 -26.919 -1.761 1.00 93.38 244 VAL A CA 1
ATOM 2011 C C . VAL A 1 244 ? 9.038 -25.771 -2.330 1.00 93.38 244 VAL A C 1
ATOM 2013 O O . VAL A 1 244 ? 9.162 -24.644 -1.870 1.00 93.38 244 VAL A O 1
ATOM 2016 N N . SER A 1 245 ? 8.113 -26.045 -3.258 1.00 90.88 245 SER A N 1
ATOM 2017 C CA . SER A 1 245 ? 7.239 -25.006 -3.822 1.00 90.88 245 SER A CA 1
ATOM 2018 C C . SER A 1 245 ? 6.280 -24.415 -2.784 1.00 90.88 245 SER A C 1
ATOM 2020 O O . SER A 1 245 ? 6.111 -23.201 -2.754 1.00 90.88 245 SER A O 1
ATOM 2022 N N . CYS A 1 246 ? 5.665 -25.250 -1.937 1.00 90.81 246 CYS A N 1
ATOM 2023 C CA . CYS A 1 246 ? 4.785 -24.791 -0.857 1.00 90.81 246 CYS A CA 1
ATOM 2024 C C . CYS A 1 246 ? 5.583 -23.985 0.177 1.00 90.81 246 CYS A C 1
ATOM 2026 O O . CYS A 1 246 ? 5.154 -22.916 0.601 1.00 90.81 246 CYS A O 1
ATOM 2028 N N . VAL A 1 247 ? 6.778 -24.473 0.525 1.00 93.69 247 VAL A N 1
ATOM 2029 C CA . VAL A 1 247 ? 7.691 -23.800 1.455 1.00 93.69 247 VAL A CA 1
ATOM 2030 C C . VAL A 1 247 ? 8.088 -22.411 0.951 1.00 93.69 247 VAL A C 1
ATOM 2032 O O . VAL A 1 247 ? 8.082 -21.464 1.728 1.00 93.69 247 VAL A O 1
ATOM 2035 N N . LEU A 1 248 ? 8.421 -22.262 -0.333 1.00 93.50 248 LEU A N 1
ATOM 2036 C CA . LEU A 1 248 ? 8.834 -20.969 -0.886 1.00 93.50 248 LEU A CA 1
ATOM 2037 C C . LEU A 1 248 ? 7.683 -19.956 -0.974 1.00 93.50 248 LEU A C 1
ATOM 2039 O O . LEU A 1 248 ? 7.921 -18.765 -0.784 1.00 93.50 248 LEU A O 1
ATOM 2043 N N . GLU A 1 249 ? 6.448 -20.397 -1.226 1.00 91.25 249 GLU A N 1
ATOM 2044 C CA . GLU A 1 249 ? 5.293 -19.490 -1.184 1.00 91.25 249 GLU A CA 1
ATOM 2045 C C . GLU A 1 249 ? 5.013 -18.994 0.238 1.00 91.25 249 GLU A C 1
ATOM 2047 O O . GLU A 1 249 ? 4.851 -17.790 0.444 1.00 91.25 249 GLU A O 1
ATOM 2052 N N . GLU A 1 250 ? 5.068 -19.883 1.230 1.00 94.19 250 GLU A N 1
ATOM 2053 C CA . GLU A 1 250 ? 4.917 -19.499 2.636 1.00 94.19 250 GLU A CA 1
ATOM 2054 C C . GLU A 1 250 ? 6.063 -18.581 3.094 1.00 94.19 250 GLU A C 1
ATOM 2056 O O . GLU A 1 250 ? 5.854 -17.598 3.805 1.00 94.19 250 GLU A O 1
ATOM 2061 N N . LEU A 1 251 ? 7.283 -18.841 2.614 1.00 96.31 251 LEU A N 1
ATOM 2062 C CA . LEU A 1 251 ? 8.453 -18.020 2.906 1.00 96.31 251 LEU A CA 1
ATOM 2063 C C . LEU A 1 251 ? 8.270 -16.577 2.425 1.00 96.31 251 LEU A C 1
ATOM 2065 O O . LEU A 1 251 ? 8.688 -15.658 3.125 1.00 96.31 251 LEU A O 1
ATOM 2069 N N . LYS A 1 252 ? 7.643 -16.350 1.261 1.00 96.62 252 LYS A N 1
ATOM 2070 C CA . LYS A 1 252 ? 7.385 -14.987 0.768 1.00 96.62 252 LYS A CA 1
ATOM 2071 C C . LYS A 1 252 ? 6.476 -14.214 1.718 1.00 96.62 252 LYS A C 1
ATOM 2073 O O . LYS A 1 252 ? 6.717 -13.028 1.949 1.00 96.62 252 LYS A O 1
ATOM 2078 N N . LEU A 1 253 ? 5.444 -14.865 2.252 1.00 94.81 253 LEU A N 1
ATOM 2079 C CA . LEU A 1 253 ? 4.529 -14.261 3.223 1.00 94.81 253 LEU A CA 1
ATOM 2080 C C . LEU A 1 253 ? 5.271 -13.953 4.525 1.00 94.81 253 LEU A C 1
ATOM 2082 O O . LEU A 1 253 ? 5.291 -12.807 4.972 1.00 94.81 253 LEU A O 1
ATOM 2086 N N . LEU A 1 254 ? 5.979 -14.946 5.064 1.00 96.19 254 LEU A N 1
ATOM 2087 C CA . LEU A 1 254 ? 6.699 -14.819 6.325 1.00 96.19 254 LEU A CA 1
ATOM 2088 C C . LEU A 1 254 ? 7.809 -13.758 6.268 1.00 96.19 254 LEU A C 1
ATOM 2090 O O . LEU A 1 254 ? 8.003 -13.002 7.220 1.00 96.19 254 LEU A O 1
ATOM 2094 N N . ALA A 1 255 ? 8.522 -13.667 5.145 1.00 97.19 255 ALA A N 1
ATOM 2095 C CA . ALA A 1 255 ? 9.520 -12.633 4.910 1.00 97.19 255 ALA A CA 1
ATOM 2096 C C . ALA A 1 255 ? 8.887 -11.235 4.906 1.00 97.19 255 ALA A C 1
ATOM 2098 O O . ALA A 1 255 ? 9.407 -10.328 5.551 1.00 97.19 255 ALA A O 1
ATOM 2099 N N . TYR A 1 256 ? 7.739 -11.051 4.250 1.00 96.38 256 TYR A N 1
ATOM 2100 C CA . TYR A 1 256 ? 7.034 -9.770 4.294 1.00 96.38 256 TYR A CA 1
ATOM 2101 C C . TYR A 1 256 ? 6.620 -9.393 5.718 1.00 96.38 256 TYR A C 1
ATOM 2103 O O . TYR A 1 256 ? 6.925 -8.291 6.172 1.00 96.38 256 TYR A O 1
ATOM 2111 N N . GLU A 1 257 ? 5.998 -10.316 6.450 1.00 94.81 257 GLU A N 1
ATOM 2112 C CA . GLU A 1 257 ? 5.576 -10.085 7.834 1.00 94.81 257 GLU A CA 1
ATOM 2113 C C . GLU A 1 257 ? 6.756 -9.730 8.748 1.00 94.81 257 GLU A C 1
ATOM 2115 O O . GLU A 1 257 ? 6.653 -8.823 9.579 1.00 94.81 257 GLU A O 1
ATOM 2120 N N . ARG A 1 258 ? 7.900 -10.404 8.565 1.00 96.25 258 ARG A N 1
ATOM 2121 C CA . ARG A 1 258 ? 9.145 -10.139 9.298 1.00 96.25 258 ARG A CA 1
ATOM 2122 C C . ARG A 1 258 ? 9.673 -8.739 9.017 1.00 96.25 258 ARG A C 1
ATOM 2124 O O . ARG A 1 258 ? 9.909 -7.981 9.957 1.00 96.25 258 ARG A O 1
ATOM 2131 N N . ALA A 1 259 ? 9.834 -8.400 7.738 1.00 94.44 259 ALA A N 1
ATOM 2132 C CA . ALA A 1 259 ? 10.383 -7.119 7.314 1.00 94.44 259 ALA A CA 1
ATOM 2133 C C . ALA A 1 259 ? 9.476 -5.964 7.769 1.00 94.44 259 ALA A C 1
ATOM 2135 O O . ALA A 1 259 ? 9.951 -4.971 8.323 1.00 94.44 259 ALA A O 1
ATOM 2136 N N . TRP A 1 260 ? 8.157 -6.145 7.628 1.00 88.50 260 TRP A N 1
ATOM 2137 C CA . TRP A 1 260 ? 7.140 -5.214 8.112 1.00 88.50 260 TRP A CA 1
ATOM 2138 C C . TRP A 1 260 ? 7.200 -5.036 9.637 1.00 88.50 260 TRP A C 1
ATOM 2140 O O . TRP A 1 260 ? 7.163 -3.910 10.133 1.00 88.50 260 TRP A O 1
ATOM 2150 N N . GLY A 1 261 ? 7.305 -6.133 10.395 1.00 88.62 261 GLY A N 1
ATOM 2151 C CA . GLY A 1 261 ? 7.315 -6.116 11.859 1.00 88.62 261 GLY A CA 1
ATOM 2152 C C . GLY A 1 261 ? 8.583 -5.524 12.481 1.00 88.62 261 GLY A C 1
ATOM 2153 O O . GLY A 1 261 ? 8.506 -4.918 13.549 1.00 88.62 261 GLY A O 1
ATOM 2154 N N . GLN A 1 262 ? 9.732 -5.678 11.821 1.00 86.31 262 GLN A N 1
ATOM 2155 C CA . GLN A 1 262 ? 11.034 -5.203 12.306 1.00 86.31 262 GLN A CA 1
ATOM 2156 C C . GLN A 1 262 ? 11.412 -3.805 11.794 1.00 86.31 262 GLN A C 1
ATOM 2158 O O . GLN A 1 262 ? 12.421 -3.257 12.224 1.00 86.31 262 GLN A O 1
ATOM 2163 N N . ILE A 1 263 ? 10.573 -3.189 10.948 1.00 82.06 263 ILE A N 1
ATOM 2164 C CA . ILE A 1 263 ? 10.854 -1.895 10.297 1.00 82.06 263 ILE A CA 1
ATOM 2165 C C . ILE A 1 263 ? 12.130 -1.978 9.436 1.00 82.06 263 ILE A C 1
ATOM 2167 O O . ILE A 1 263 ? 12.852 -0.995 9.265 1.00 82.06 263 ILE A O 1
ATOM 2171 N N . ASN A 1 264 ? 12.410 -3.151 8.864 1.00 79.94 264 ASN A N 1
ATOM 2172 C CA . ASN A 1 264 ? 13.487 -3.272 7.888 1.00 79.94 264 ASN A CA 1
ATOM 2173 C C . ASN A 1 264 ? 13.057 -2.536 6.609 1.00 79.94 264 ASN A C 1
ATOM 2175 O O . ASN A 1 264 ? 11.874 -2.557 6.260 1.00 79.94 264 ASN A O 1
ATOM 2179 N N . PRO A 1 265 ? 13.965 -1.859 5.893 1.00 84.31 265 PRO A N 1
ATOM 2180 C CA . PRO A 1 265 ? 13.646 -1.326 4.578 1.00 84.31 265 PRO A CA 1
ATOM 2181 C C . PRO A 1 265 ? 13.403 -2.490 3.606 1.00 84.31 265 PRO A C 1
ATOM 2183 O O . PRO A 1 265 ? 14.243 -3.369 3.445 1.00 84.31 265 PRO A O 1
ATOM 2186 N N . TYR A 1 266 ? 12.248 -2.500 2.943 1.00 90.44 266 TYR A N 1
ATOM 2187 C CA . TYR A 1 266 ? 11.922 -3.463 1.887 1.00 90.44 266 TYR A CA 1
ATOM 2188 C C . TYR A 1 266 ? 11.234 -2.761 0.704 1.00 90.44 266 TYR A C 1
ATOM 2190 O O . TYR A 1 266 ? 10.732 -1.637 0.842 1.00 90.44 266 TYR A O 1
ATOM 2198 N N . PRO A 1 267 ? 11.200 -3.392 -0.484 1.00 88.50 267 PRO A N 1
ATOM 2199 C CA . PRO A 1 267 ? 10.539 -2.829 -1.654 1.00 88.50 267 PRO A CA 1
ATOM 2200 C C . PRO A 1 267 ? 9.040 -2.594 -1.428 1.00 88.50 267 PRO A C 1
ATOM 2202 O O . PRO A 1 267 ? 8.318 -3.487 -0.998 1.00 88.50 267 PRO A O 1
ATOM 2205 N N . LEU A 1 268 ? 8.525 -1.432 -1.846 1.00 78.50 268 LEU A N 1
ATOM 2206 C CA . LEU A 1 268 ? 7.087 -1.095 -1.778 1.00 78.50 268 LEU A CA 1
ATOM 2207 C C . LEU A 1 268 ? 6.180 -2.084 -2.539 1.00 78.50 268 LEU A C 1
ATOM 2209 O O . LEU A 1 268 ? 4.971 -2.145 -2.308 1.00 78.50 268 LEU A O 1
ATOM 2213 N N . LEU A 1 269 ? 6.743 -2.853 -3.475 1.00 79.56 269 LEU A N 1
ATOM 2214 C CA . LEU A 1 269 ? 6.019 -3.923 -4.160 1.00 79.56 269 LEU A CA 1
ATOM 2215 C C . LEU A 1 269 ? 5.596 -5.036 -3.195 1.00 79.56 269 LEU A C 1
ATOM 2217 O O . LEU A 1 269 ? 4.548 -5.642 -3.417 1.00 79.56 269 LEU A O 1
ATOM 2221 N N . TRP A 1 270 ? 6.345 -5.259 -2.110 1.00 91.88 270 TRP A N 1
ATOM 2222 C CA . TRP A 1 270 ? 5.976 -6.239 -1.094 1.00 91.88 270 TRP A CA 1
ATOM 2223 C C . TRP A 1 270 ? 4.683 -5.839 -0.387 1.00 91.88 270 TRP A C 1
ATOM 2225 O O . TRP A 1 270 ? 3.822 -6.686 -0.200 1.00 91.88 270 TRP A O 1
ATOM 2235 N N . ASP A 1 271 ? 4.470 -4.546 -0.113 1.00 81.31 271 ASP A N 1
ATOM 2236 C CA . ASP A 1 271 ? 3.202 -4.054 0.450 1.00 81.31 271 ASP A CA 1
ATOM 2237 C C . ASP A 1 271 ? 2.014 -4.265 -0.486 1.00 81.31 271 ASP A C 1
ATOM 2239 O O . ASP A 1 271 ? 0.888 -4.491 -0.045 1.00 81.31 271 ASP A O 1
ATOM 2243 N N . THR A 1 272 ? 2.255 -4.154 -1.793 1.00 75.94 272 THR A N 1
ATOM 2244 C CA . THR A 1 272 ? 1.199 -4.314 -2.799 1.00 75.94 272 THR A CA 1
ATOM 2245 C C . THR A 1 272 ? 0.761 -5.772 -2.897 1.00 75.94 272 THR A C 1
ATOM 2247 O O . THR A 1 272 ? -0.432 -6.044 -3.011 1.00 75.94 272 THR A O 1
ATOM 2250 N N . ASN A 1 273 ? 1.717 -6.697 -2.812 1.0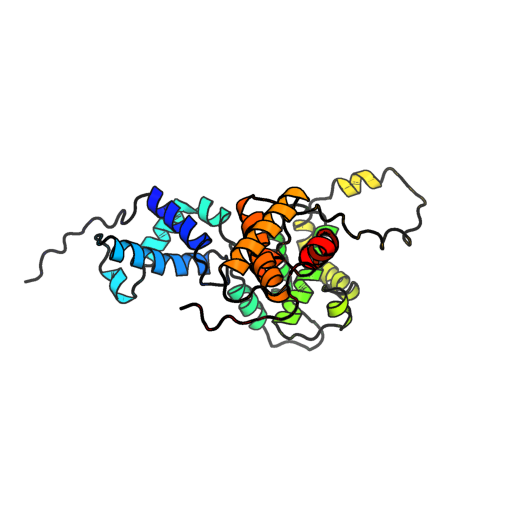0 78.81 273 ASN A N 1
ATOM 2251 C CA . ASN A 1 273 ? 1.469 -8.131 -2.942 1.00 78.81 273 ASN A CA 1
ATOM 2252 C C . ASN A 1 273 ? 1.272 -8.841 -1.593 1.00 78.81 273 ASN A C 1
ATOM 2254 O O . ASN A 1 273 ? 0.935 -10.022 -1.584 1.00 78.81 273 ASN A O 1
ATOM 2258 N N . GLN A 1 274 ? 1.506 -8.135 -0.481 1.00 90.00 274 GLN A N 1
ATOM 2259 C CA . GLN A 1 274 ? 1.596 -8.668 0.884 1.00 90.00 274 GLN A CA 1
ATOM 2260 C C . GLN A 1 274 ? 2.530 -9.882 0.995 1.00 90.00 274 GLN A C 1
ATOM 2262 O O . GLN A 1 274 ? 2.289 -10.806 1.765 1.00 90.00 274 GLN A O 1
ATOM 2267 N N . CYS A 1 275 ? 3.580 -9.907 0.179 1.00 95.31 275 CYS A N 1
ATOM 2268 C CA . CYS A 1 275 ? 4.553 -10.986 0.139 1.00 95.31 275 CYS A CA 1
ATOM 2269 C C . CYS A 1 275 ? 5.853 -10.498 -0.496 1.00 95.31 275 CYS A C 1
ATOM 2271 O O . CYS A 1 275 ? 5.858 -9.534 -1.269 1.00 95.31 275 CYS A O 1
ATOM 2273 N N . ALA A 1 276 ? 6.954 -11.177 -0.188 1.00 94.44 276 ALA A N 1
ATOM 2274 C CA . ALA A 1 276 ? 8.221 -10.918 -0.838 1.00 94.44 276 ALA A CA 1
ATOM 2275 C C . ALA A 1 276 ? 8.142 -11.149 -2.350 1.00 94.44 276 ALA A C 1
ATOM 2277 O O . ALA A 1 276 ? 7.523 -12.104 -2.831 1.00 94.44 276 ALA A O 1
ATOM 2278 N N . ASP A 1 277 ? 8.773 -10.258 -3.111 1.00 91.50 277 ASP A N 1
ATOM 2279 C CA . ASP A 1 277 ? 8.846 -10.400 -4.558 1.00 91.50 277 ASP A CA 1
ATOM 2280 C C . ASP A 1 277 ? 9.760 -11.565 -4.984 1.00 91.50 277 ASP A C 1
ATOM 2282 O O . ASP A 1 277 ? 10.538 -12.138 -4.217 1.00 91.50 277 ASP A O 1
ATOM 2286 N N . HIS A 1 278 ? 9.645 -11.930 -6.258 1.00 87.69 278 HIS A N 1
ATOM 2287 C CA . HIS A 1 278 ? 10.426 -13.007 -6.858 1.00 87.69 278 HIS A CA 1
ATOM 2288 C C . HIS A 1 278 ? 11.924 -12.678 -6.952 1.00 87.69 278 HIS A C 1
ATOM 2290 O O . HIS A 1 278 ? 12.736 -13.596 -7.028 1.00 87.69 278 HIS A O 1
ATOM 2296 N N . VAL A 1 279 ? 12.303 -11.395 -6.950 1.00 89.56 279 VAL A N 1
ATOM 2297 C CA . VAL A 1 279 ? 13.709 -10.978 -7.042 1.00 89.56 279 VAL A CA 1
ATOM 2298 C C . VAL A 1 279 ? 14.426 -11.343 -5.750 1.00 89.56 279 VAL A C 1
ATOM 2300 O O . VAL A 1 279 ? 15.474 -11.989 -5.789 1.00 89.56 279 VAL A O 1
ATOM 2303 N N . TRP A 1 280 ? 13.839 -10.996 -4.604 1.00 95.19 280 TRP A N 1
ATOM 2304 C CA . TRP A 1 280 ? 14.352 -11.415 -3.306 1.00 95.19 280 TRP A CA 1
ATOM 2305 C C . TRP A 1 280 ? 14.308 -12.932 -3.142 1.00 95.19 280 TRP A C 1
ATOM 2307 O O . TRP A 1 280 ? 15.315 -13.520 -2.747 1.00 95.19 280 TRP A O 1
ATOM 2317 N N . LEU A 1 281 ? 13.191 -13.577 -3.507 1.00 95.75 281 LEU A N 1
ATOM 2318 C CA . LEU A 1 281 ? 13.058 -15.027 -3.357 1.00 95.75 281 LEU A CA 1
ATOM 2319 C C . LEU A 1 281 ? 14.135 -15.781 -4.151 1.00 95.75 281 LEU A C 1
ATOM 2321 O O . LEU A 1 281 ? 14.734 -16.714 -3.629 1.00 95.75 281 LEU A O 1
ATOM 2325 N N . ASN A 1 282 ? 14.435 -15.360 -5.382 1.00 88.62 282 ASN A N 1
ATOM 2326 C CA . ASN A 1 282 ? 15.487 -15.984 -6.187 1.00 88.62 282 ASN A CA 1
ATOM 2327 C C . ASN A 1 282 ? 16.868 -15.852 -5.528 1.00 88.62 282 ASN A C 1
ATOM 2329 O O . ASN A 1 282 ? 17.617 -16.826 -5.480 1.00 88.62 282 ASN A O 1
ATOM 2333 N N . LYS A 1 283 ? 17.199 -14.673 -4.980 1.00 93.56 283 LYS A N 1
ATOM 2334 C CA . LYS A 1 283 ? 18.458 -14.467 -4.243 1.00 93.56 283 LYS A CA 1
ATOM 2335 C C . LYS A 1 283 ? 18.526 -15.357 -3.000 1.00 93.56 283 LYS A C 1
ATOM 2337 O O . LYS A 1 283 ? 19.549 -15.997 -2.769 1.00 93.56 283 LYS A O 1
ATOM 2342 N N . PHE A 1 284 ? 17.430 -15.445 -2.248 1.00 95.94 284 PHE A N 1
ATOM 2343 C CA . PHE A 1 284 ? 17.315 -16.331 -1.094 1.00 95.94 284 PHE A CA 1
ATOM 2344 C C . PHE A 1 284 ? 17.547 -17.796 -1.489 1.00 95.94 284 PHE A C 1
ATOM 2346 O O . PHE A 1 284 ? 18.356 -18.482 -0.870 1.00 95.94 284 PHE A O 1
ATOM 2353 N N . VAL A 1 285 ? 16.885 -18.277 -2.547 1.00 95.12 285 VAL A N 1
ATOM 2354 C CA . VAL A 1 285 ? 17.029 -19.661 -3.025 1.00 95.12 285 VAL A CA 1
ATOM 2355 C C . VAL A 1 285 ? 18.479 -19.970 -3.384 1.00 95.12 285 VAL A C 1
ATOM 2357 O O . VAL A 1 285 ? 18.985 -21.008 -2.977 1.00 95.12 285 VAL A O 1
ATOM 2360 N N . ILE A 1 286 ? 19.171 -19.057 -4.071 1.00 92.56 286 ILE A N 1
ATOM 2361 C CA . ILE A 1 286 ? 20.591 -19.225 -4.414 1.00 92.56 286 ILE A CA 1
ATOM 2362 C C . ILE A 1 286 ? 21.457 -19.334 -3.149 1.00 92.56 286 ILE A C 1
ATOM 2364 O O . ILE A 1 286 ? 22.337 -20.191 -3.082 1.00 92.56 286 ILE A O 1
ATOM 2368 N N . ARG A 1 287 ? 21.213 -18.494 -2.134 1.00 95.81 287 ARG A N 1
ATOM 2369 C CA . ARG A 1 287 ? 21.998 -18.489 -0.886 1.00 95.81 287 ARG A CA 1
ATOM 2370 C C . ARG A 1 287 ? 21.761 -19.718 -0.004 1.00 95.81 287 ARG A C 1
ATOM 2372 O O . ARG A 1 287 ? 22.682 -20.129 0.697 1.00 95.81 287 ARG A O 1
ATOM 2379 N N . HIS A 1 288 ? 20.563 -20.303 -0.050 1.00 96.50 288 HIS A N 1
ATOM 2380 C CA . HIS A 1 288 ? 20.146 -21.434 0.796 1.00 96.50 288 HIS A CA 1
ATOM 2381 C C . HIS A 1 288 ? 19.864 -22.718 -0.000 1.00 96.50 288 HIS A C 1
ATOM 2383 O O . HIS A 1 288 ? 19.140 -23.596 0.474 1.00 96.50 288 HIS A O 1
ATOM 2389 N N . ASP A 1 289 ? 20.429 -22.848 -1.206 1.00 96.25 289 ASP A N 1
ATOM 2390 C CA . ASP A 1 289 ? 20.186 -23.978 -2.117 1.00 96.25 289 ASP A CA 1
ATOM 2391 C C . ASP A 1 289 ? 20.465 -25.330 -1.439 1.00 96.25 289 ASP A C 1
ATOM 2393 O O . ASP A 1 289 ? 19.649 -26.251 -1.483 1.00 96.25 289 ASP A O 1
ATOM 2397 N N . SER A 1 290 ? 21.563 -25.420 -0.681 1.00 96.62 290 SER A N 1
ATOM 2398 C CA . SER A 1 290 ? 21.954 -26.651 0.019 1.00 96.62 290 SER A CA 1
ATOM 2399 C C . SER A 1 290 ? 20.948 -27.082 1.098 1.00 96.62 290 SER A C 1
ATOM 2401 O O . SER A 1 290 ? 20.752 -28.274 1.363 1.00 96.62 290 SER A O 1
ATOM 2403 N N . GLU A 1 291 ? 20.292 -26.119 1.743 1.00 96.69 291 GLU A N 1
ATOM 2404 C CA . GLU A 1 291 ? 19.290 -26.336 2.775 1.00 96.69 291 GLU A CA 1
ATOM 2405 C C . GLU A 1 291 ? 17.896 -26.599 2.194 1.00 96.69 291 GLU A C 1
ATOM 2407 O O . GLU A 1 291 ? 17.115 -27.315 2.836 1.00 96.69 291 GLU A O 1
ATOM 2412 N N . LEU A 1 292 ? 17.592 -26.035 1.021 1.00 94.12 292 LEU A N 1
ATOM 2413 C CA . LEU A 1 292 ? 16.352 -26.244 0.270 1.00 94.12 292 LEU A CA 1
ATOM 2414 C C . LEU A 1 292 ? 16.351 -27.581 -0.479 1.00 94.12 292 LEU A C 1
ATOM 2416 O O . LEU A 1 292 ? 15.320 -28.245 -0.511 1.00 94.12 292 LEU A O 1
ATOM 2420 N N . ALA A 1 293 ? 17.503 -28.047 -0.972 1.00 95.25 293 ALA A N 1
ATOM 2421 C CA . ALA A 1 293 ? 17.653 -29.347 -1.634 1.00 95.25 293 ALA A CA 1
ATOM 2422 C C . ALA A 1 293 ? 17.297 -30.548 -0.732 1.00 95.25 293 ALA A C 1
ATOM 2424 O O . ALA A 1 293 ? 17.070 -31.657 -1.213 1.00 95.25 293 ALA A O 1
ATOM 2425 N N . LYS A 1 294 ? 17.237 -30.336 0.589 1.00 95.69 294 LYS A N 1
ATOM 2426 C CA . LYS A 1 294 ? 16.815 -31.341 1.580 1.00 95.69 294 LYS A CA 1
ATOM 2427 C C . LYS A 1 294 ? 15.290 -31.468 1.688 1.00 95.69 294 LYS A C 1
ATOM 2429 O O . LYS A 1 294 ? 14.812 -32.397 2.334 1.00 95.69 294 LYS A O 1
ATOM 2434 N N . ILE A 1 295 ? 14.537 -30.532 1.110 1.00 93.00 295 ILE A N 1
ATOM 2435 C CA . ILE A 1 295 ? 13.073 -30.503 1.130 1.00 93.00 295 ILE A CA 1
ATOM 2436 C C . ILE A 1 295 ? 12.544 -31.321 -0.061 1.00 93.00 295 ILE A C 1
ATOM 2438 O O . ILE A 1 295 ? 13.081 -31.197 -1.165 1.00 93.00 295 ILE A O 1
ATOM 2442 N N . PRO A 1 296 ? 11.498 -32.153 0.109 1.00 94.88 296 PRO A N 1
ATOM 2443 C CA . PRO A 1 296 ? 10.895 -32.884 -1.001 1.00 94.88 296 PRO A CA 1
ATOM 2444 C C . PRO A 1 296 ? 10.480 -31.961 -2.156 1.00 94.88 296 PRO A C 1
ATOM 2446 O O . PRO A 1 296 ? 9.891 -30.903 -1.956 1.00 94.88 296 PRO A O 1
ATOM 2449 N N . THR A 1 297 ? 10.734 -32.365 -3.398 1.00 93.06 297 THR A N 1
ATOM 2450 C CA . THR A 1 297 ? 10.301 -31.594 -4.578 1.00 93.06 297 THR A CA 1
ATOM 2451 C C . THR A 1 297 ? 8.851 -31.878 -4.965 1.00 93.06 297 THR A C 1
ATOM 2453 O O . THR A 1 297 ? 8.188 -31.031 -5.557 1.00 93.06 297 THR A O 1
ATOM 2456 N N . VAL A 1 298 ? 8.337 -33.060 -4.615 1.00 92.19 298 VAL A N 1
ATOM 2457 C CA . VAL A 1 298 ? 6.981 -33.501 -4.956 1.00 92.19 298 VAL A CA 1
ATOM 2458 C C . VAL A 1 298 ? 6.039 -33.223 -3.794 1.00 92.19 298 VAL A C 1
ATOM 2460 O O . VAL A 1 298 ? 6.238 -33.734 -2.694 1.00 92.19 298 VAL A O 1
ATOM 2463 N N . CYS A 1 299 ? 4.985 -32.453 -4.055 1.00 89.00 299 CYS A N 1
ATOM 2464 C CA . CYS A 1 299 ? 3.967 -32.133 -3.062 1.00 89.00 299 CYS A CA 1
ATOM 2465 C C . CYS A 1 299 ? 3.121 -33.368 -2.751 1.00 89.00 299 CYS A C 1
ATOM 2467 O O . CYS A 1 299 ? 2.359 -33.854 -3.588 1.00 89.00 299 CYS A O 1
ATOM 2469 N N . LYS A 1 300 ? 3.261 -33.880 -1.529 1.00 84.56 300 LYS A N 1
ATOM 2470 C CA . LYS A 1 300 ? 2.397 -34.927 -0.988 1.00 84.56 300 LYS A CA 1
ATOM 2471 C C . LYS A 1 300 ? 1.321 -34.246 -0.162 1.00 84.56 300 LYS A C 1
ATOM 2473 O O . LYS A 1 300 ? 1.549 -33.894 0.989 1.00 84.56 300 LYS A O 1
ATOM 2478 N N . ILE A 1 301 ? 0.156 -34.026 -0.766 1.00 76.62 301 ILE A N 1
ATOM 2479 C CA . ILE A 1 301 ? -0.995 -33.496 -0.034 1.00 76.62 301 ILE A CA 1
ATOM 2480 C C . ILE A 1 301 ? -1.410 -34.567 0.977 1.00 76.62 301 ILE A C 1
ATOM 2482 O O . ILE A 1 301 ? -1.949 -35.611 0.601 1.00 76.62 301 ILE A O 1
ATOM 2486 N N . ASN A 1 302 ? -1.132 -34.330 2.258 1.00 69.94 302 ASN A N 1
ATOM 2487 C CA . ASN A 1 302 ? -1.580 -35.214 3.329 1.00 69.94 302 ASN A CA 1
ATOM 2488 C C . ASN A 1 302 ? -3.072 -34.969 3.577 1.00 69.94 302 ASN A C 1
ATOM 2490 O O . ASN A 1 302 ? -3.458 -34.208 4.460 1.00 69.94 302 ASN A O 1
ATOM 2494 N N . LEU A 1 303 ? -3.917 -35.641 2.792 1.00 72.31 303 LEU A N 1
ATOM 2495 C CA . LEU A 1 303 ? -5.381 -35.615 2.932 1.00 72.31 303 LEU A CA 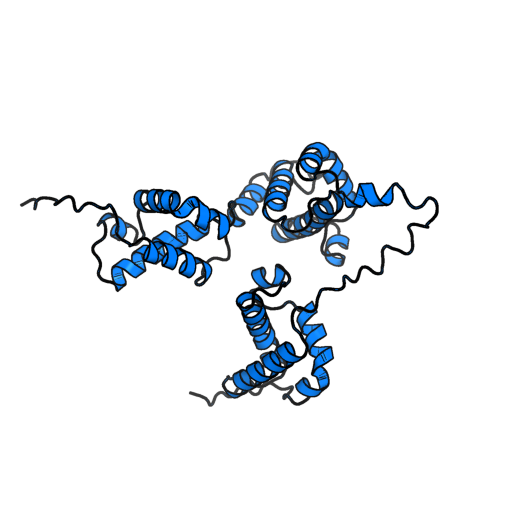1
ATOM 2496 C C . LEU A 1 303 ? -5.882 -36.269 4.237 1.00 72.31 303 LEU A C 1
ATOM 2498 O O . LEU A 1 303 ? -7.079 -36.282 4.502 1.00 72.31 303 LEU A O 1
ATOM 2502 N N . SER A 1 304 ? -4.983 -36.839 5.038 1.00 65.25 304 SER A N 1
ATOM 2503 C CA . SER A 1 304 ? -5.270 -37.590 6.263 1.00 65.25 304 SER A CA 1
ATOM 2504 C C . SER A 1 304 ? -5.090 -36.789 7.561 1.00 65.25 304 SER A C 1
ATOM 2506 O O . SER A 1 304 ? -5.233 -37.372 8.637 1.00 65.25 304 SER A O 1
ATOM 2508 N N . ARG A 1 305 ? -4.798 -35.479 7.505 1.00 56.72 305 ARG A N 1
ATOM 2509 C CA . ARG A 1 305 ? -4.836 -34.603 8.692 1.00 56.72 305 ARG A CA 1
ATOM 2510 C C . ARG A 1 305 ? -6.236 -33.966 8.823 1.00 56.72 305 ARG A C 1
ATOM 2512 O O . ARG A 1 305 ? -6.620 -33.252 7.899 1.00 56.72 305 ARG A O 1
ATOM 2519 N N . PRO A 1 306 ? -6.992 -34.282 9.895 1.00 53.47 306 PRO A N 1
ATOM 2520 C CA . PRO A 1 306 ? -8.381 -33.855 10.092 1.00 53.47 306 PRO A CA 1
ATOM 2521 C C . PRO A 1 306 ? -8.548 -32.361 10.369 1.00 53.47 306 PRO A C 1
ATOM 2523 O O . PRO A 1 306 ? -7.600 -31.747 10.914 1.00 53.47 306 PRO A O 1
#

Foldseek 3Di:
DPPPPPPPPQPDQDDPVVLVVLLVVLLVVPPDLKQALVVSLVVSFQVVLVVCVVVVTDHDPVCVVPNGDDPVVSVVSCVVCVPVSVVRGHHDTPVVLLVQQVPPPDDDPPDQGDPSNLVSLLVVLLRPDDDAQALVVSLQSSFLVSLVSCVVNVTDDDPVCVVVSTHDPVNSVVSCVVCVVSSPVSHDHDVVVVVPVVDDDDDDPPPPPPPPPPPPPQLDDPVVLVVLLVVLQVVCVVDQWFALVSSLQVSFLSSLVVSVVVVRDDDPVCVSVSGHDPVNSVVSCVVCVVVSVVTHNDIDRPPPDD